Protein AF-A0A957XMH7-F1 (afdb_monomer)

Foldseek 3Di:
DLVQCVVVVHGSVLLVVLVVLLVPQLQLQQLVCQQPPVFDPDCRGVVVCVVPVVVSVPCVVPRGHNVRSCVRSVVSNVVSCVVVVHPSLSSLLVCLLCVLQVLLVVLVVCVVLVHDWFAFDPDPPFAQGALVSDDPPCNPCVVHPNPTGTHSLSNLSSVLSVVLSVVLVCCCPVCVVPDDRNPSVVSSVVRNVVSVVVSLVRHDVNPD

Radius of gyration: 20.36 Å; Cα contacts (8 Å, |Δi|>4): 260; chains: 1; bounding box: 45×44×54 Å

Solvent-accessible surface area (backbone atoms only — not comparable to full-atom values): 10980 Å² total; per-residue (Å²): 73,41,72,55,31,41,76,73,77,42,65,36,62,60,52,55,52,44,48,54,48,19,50,57,42,9,55,52,25,8,29,50,36,18,48,77,67,68,38,51,82,47,67,89,26,33,42,37,38,73,75,37,59,73,59,66,73,43,64,86,78,51,69,70,29,69,69,18,22,53,52,35,14,47,51,34,42,52,52,50,33,61,76,70,69,49,66,58,40,48,55,45,21,23,47,37,52,42,44,30,48,55,49,24,58,54,28,53,53,30,62,76,67,46,44,63,54,28,53,79,43,87,55,96,78,38,35,76,55,58,70,89,57,40,54,86,81,58,47,43,51,90,85,38,48,78,85,47,22,18,34,46,44,30,55,55,51,18,51,52,19,45,52,48,23,53,49,51,48,49,47,58,65,78,39,52,91,76,57,56,77,37,50,52,30,51,51,38,67,52,51,54,55,51,53,50,56,63,48,49,79,53,37,61,77,75,84,107

Nearest PDB structures (foldseek):
  5azc-assembly1_A  TM=8.164E-01  e=1.033E-07  Escherichia coli K-12
  7eyq-assembly1_A  TM=1.866E-01  e=4.369E+00  Recombinant vesicular stomatitis Indiana virus rVSV-G/GFP
  8jme-assembly1_A  TM=1.458E-01  e=7.712E+00  Drosophila melanogaster

pLDDT: mean 92.98, std 7.76, range [35.41, 98.19]

Secondary structure (DSSP, 8-state):
-HHHHHHTTS-HHHHHHHHHHHHHHHHHHHHHHIIIIIS-SSTTTHHHHHH-GGGGG-GGG----HHHHHHHHHHHHHHHHHHHT--HHHHHHHHHHHHHHHHHHHHHHHHHTT-S--SEE-STTPEE--GGGPPTTTT-TTTS-TT-EE--HHHHHHHHHHHHHHHHHHHHHHSTTTPPTTHHHHHHHHHHHHHHHHHHTT-GGG--

Sequence (208 aa):
AARYVERKGESGDELWDLLLWILIPGLIGARLYYVFIQSPRGPEGLGYYLSNPWAILQIWSGGIHIFGAFIFGGIAAVLYMRRKGLPALTYLDAIALGMPLGQAIGRWANFINQELYGPPTTLPWGLKIDQHARIAPYNDIATYPVDTLFHPLFLYESLWNFIGFGLIFWISRRFERNLRPGDLLLLYVIWYPTGRFMLEFIRTDSWF

Mean predicted aligned error: 4.68 Å

Structure (mmCIF, N/CA/C/O backbone):
data_AF-A0A957XMH7-F1
#
_entry.id   AF-A0A957XMH7-F1
#
loop_
_atom_site.group_PDB
_atom_site.id
_atom_site.type_symbol
_atom_site.label_atom_id
_atom_site.label_alt_id
_atom_site.label_comp_id
_atom_site.label_asym_id
_atom_site.label_entity_id
_atom_site.label_seq_id
_atom_site.pdbx_PDB_ins_code
_atom_site.Cartn_x
_atom_site.Cartn_y
_atom_site.Cartn_z
_atom_site.occupancy
_atom_site.B_iso_or_equiv
_atom_site.auth_seq_id
_atom_site.auth_comp_id
_atom_site.auth_asym_id
_atom_site.auth_atom_id
_atom_site.pdbx_PDB_model_num
ATOM 1 N N . ALA A 1 1 ? -14.826 0.107 7.046 1.00 90.75 1 ALA A N 1
ATOM 2 C CA . ALA A 1 1 ? -13.971 0.594 8.141 1.00 90.75 1 ALA A CA 1
ATOM 3 C C . ALA A 1 1 ? -14.776 1.390 9.180 1.00 90.75 1 ALA A C 1
ATOM 5 O O . ALA A 1 1 ? -14.942 0.864 10.267 1.00 90.75 1 ALA A O 1
ATOM 6 N N . ALA A 1 2 ? -15.390 2.539 8.856 1.00 93.44 2 ALA A N 1
ATOM 7 C CA . ALA A 1 2 ? -16.175 3.341 9.824 1.00 93.44 2 ALA A CA 1
ATOM 8 C C . ALA A 1 2 ? -17.250 2.534 10.580 1.00 93.44 2 ALA A C 1
ATOM 10 O O . ALA A 1 2 ? -17.196 2.410 11.798 1.00 93.44 2 ALA A O 1
ATOM 11 N N . ARG A 1 3 ? -18.107 1.806 9.849 1.00 92.75 3 ARG A N 1
ATOM 12 C CA . ARG A 1 3 ? -19.103 0.900 10.455 1.00 92.75 3 ARG A CA 1
ATOM 13 C C . ARG A 1 3 ? -18.521 -0.166 11.392 1.00 92.75 3 ARG A C 1
ATOM 15 O O . ARG A 1 3 ? -19.258 -0.726 12.190 1.00 92.75 3 ARG A O 1
ATOM 22 N N . TYR A 1 4 ? -17.260 -0.570 11.222 1.00 93.44 4 TYR A N 1
ATOM 23 C CA . TYR A 1 4 ? -16.619 -1.530 12.133 1.00 93.44 4 TYR A CA 1
ATOM 24 C C . TYR A 1 4 ? -16.281 -0.859 13.466 1.00 93.44 4 TYR A C 1
ATOM 26 O O . TYR A 1 4 ? -16.590 -1.420 14.511 1.00 93.44 4 TYR A O 1
ATOM 34 N N . VAL A 1 5 ? -15.725 0.351 13.407 1.00 94.56 5 VAL A N 1
ATOM 35 C CA . VAL A 1 5 ? -15.399 1.186 14.571 1.00 94.56 5 VAL A CA 1
ATOM 36 C C . VAL A 1 5 ? -16.671 1.495 15.375 1.00 94.56 5 VAL A C 1
ATOM 38 O O . VAL A 1 5 ? -16.718 1.218 16.569 1.00 94.56 5 VAL A O 1
ATOM 41 N N . GLU A 1 6 ? -17.756 1.882 14.698 1.00 95.25 6 GLU A N 1
ATOM 42 C CA . GLU A 1 6 ? -19.072 2.130 15.317 1.00 95.25 6 GLU A CA 1
ATOM 43 C C . GLU A 1 6 ? -19.631 0.908 16.060 1.00 95.25 6 GLU A C 1
ATOM 45 O O . GLU A 1 6 ? -20.115 1.020 17.184 1.00 95.25 6 GLU A O 1
ATOM 50 N N . ARG A 1 7 ? -19.520 -0.297 15.481 1.00 93.06 7 ARG A N 1
ATOM 51 C CA . ARG A 1 7 ? -19.961 -1.537 16.151 1.00 93.06 7 ARG A CA 1
ATOM 52 C C . ARG A 1 7 ? -19.121 -1.896 17.377 1.00 93.06 7 ARG A C 1
ATOM 54 O O . ARG A 1 7 ? -19.571 -2.684 18.205 1.00 93.06 7 ARG A O 1
ATOM 61 N N . LYS A 1 8 ? -17.916 -1.336 17.496 1.00 92.44 8 LYS A N 1
ATOM 62 C CA . LYS A 1 8 ? -17.042 -1.467 18.667 1.00 92.44 8 LYS A CA 1
ATOM 63 C C . LYS A 1 8 ? -17.234 -0.326 19.679 1.00 92.44 8 LYS A C 1
ATOM 65 O O . LYS A 1 8 ? -16.522 -0.310 20.675 1.00 92.44 8 LYS A O 1
ATOM 70 N N . GLY A 1 9 ? -18.219 0.555 19.469 1.00 92.75 9 GLY A N 1
ATOM 71 C CA . GLY A 1 9 ? -18.569 1.649 20.384 1.00 92.75 9 GLY A CA 1
ATOM 72 C C . GLY A 1 9 ? -17.773 2.937 20.168 1.00 92.75 9 GLY A C 1
ATOM 73 O O . GLY A 1 9 ? -17.841 3.834 20.999 1.00 92.75 9 GLY A O 1
ATOM 74 N N . GLU A 1 10 ? -17.031 3.028 19.067 1.00 95.00 10 GLU A N 1
ATOM 75 C CA . GLU A 1 10 ? -16.122 4.130 18.754 1.00 95.00 10 GLU A CA 1
ATOM 76 C C . GLU A 1 10 ? -16.662 4.994 17.601 1.00 95.00 10 GLU A C 1
ATOM 78 O O . GLU A 1 10 ? -17.508 4.554 16.821 1.00 95.00 10 GLU A O 1
ATOM 83 N N . SER A 1 11 ? -16.165 6.225 17.454 1.00 94.00 11 SER A N 1
ATOM 84 C CA . SER A 1 11 ? -16.652 7.149 16.420 1.00 94.00 11 SER A CA 1
ATOM 85 C C . SER A 1 11 ? -16.127 6.806 15.021 1.00 94.00 11 SER A C 1
ATOM 87 O O . SER A 1 11 ? -14.920 6.761 14.776 1.00 94.00 11 SER A O 1
ATOM 89 N N . GLY A 1 12 ? -17.043 6.624 14.064 1.00 92.88 12 GLY A N 1
ATOM 90 C CA . GLY A 1 12 ? -16.705 6.506 12.645 1.00 92.88 12 GLY A CA 1
ATOM 91 C C . GLY A 1 12 ? -16.123 7.795 12.050 1.00 92.88 12 GLY A C 1
ATOM 92 O O . GLY A 1 12 ? -15.328 7.718 11.115 1.00 92.88 12 GLY A O 1
ATOM 93 N N . ASP A 1 13 ? -16.458 8.957 12.614 1.00 95.25 13 ASP A N 1
ATOM 94 C CA . ASP A 1 13 ? -15.967 10.262 12.152 1.00 95.25 13 ASP A CA 1
ATOM 95 C C . ASP A 1 13 ? -14.488 10.458 12.495 1.00 95.25 13 ASP A C 1
ATOM 97 O O . ASP A 1 13 ? -13.706 10.894 11.651 1.00 95.25 13 ASP A O 1
ATOM 101 N N . GLU A 1 14 ? -14.061 10.015 13.682 1.00 95.94 14 GLU A N 1
ATOM 102 C CA . GLU A 1 14 ? -12.647 10.051 14.086 1.00 95.94 14 GLU A CA 1
ATOM 103 C C . GLU A 1 14 ? -11.772 9.185 13.158 1.00 95.94 14 GLU A C 1
ATOM 105 O O . GLU A 1 14 ? -10.584 9.451 12.992 1.00 95.94 14 GLU A O 1
ATOM 110 N N . LEU A 1 15 ? -12.342 8.169 12.493 1.00 94.81 15 LEU A N 1
ATOM 111 C CA . LEU A 1 15 ? -11.626 7.395 11.475 1.00 94.81 15 LEU A CA 1
ATOM 112 C C . LEU A 1 15 ? -11.417 8.198 10.179 1.00 94.81 15 LEU A C 1
ATOM 114 O O . LEU A 1 15 ? -10.365 8.071 9.547 1.00 94.81 15 LEU A O 1
ATOM 118 N N . TRP A 1 16 ? -12.400 9.000 9.765 1.00 94.06 16 TRP A N 1
ATOM 119 C CA . TRP A 1 16 ? -12.273 9.878 8.599 1.00 94.06 16 TRP A CA 1
ATOM 120 C C . TRP A 1 16 ? -11.285 11.010 8.857 1.00 94.06 16 TRP A C 1
ATOM 122 O O . TRP A 1 16 ? -10.428 11.283 8.016 1.00 94.06 16 TRP A O 1
ATOM 132 N N . ASP A 1 17 ? -11.337 11.601 10.046 1.00 95.75 17 ASP A N 1
ATOM 133 C CA . ASP A 1 17 ? -10.343 12.574 10.476 1.00 95.75 17 ASP A CA 1
ATOM 134 C C . ASP A 1 17 ? -8.948 11.941 10.516 1.00 95.75 17 ASP A C 1
ATOM 136 O O . ASP A 1 17 ? -8.003 12.488 9.943 1.00 95.75 17 ASP A O 1
ATOM 140 N N . LEU A 1 18 ? -8.811 10.753 11.116 1.00 96.19 18 LEU A N 1
ATOM 141 C CA . LEU A 1 18 ? -7.555 10.005 11.132 1.00 96.19 18 LEU A CA 1
ATOM 142 C C . LEU A 1 18 ? -7.013 9.781 9.712 1.00 96.19 18 LEU A C 1
ATOM 144 O O . LEU A 1 18 ? -5.815 9.945 9.492 1.00 96.19 18 LEU A O 1
ATOM 148 N N . LEU A 1 19 ? -7.867 9.461 8.734 1.00 94.25 19 LEU A N 1
ATOM 149 C CA . LEU A 1 19 ? -7.455 9.312 7.335 1.00 94.25 19 LEU A CA 1
ATOM 150 C C . LEU A 1 19 ? -6.828 10.600 6.782 1.00 94.25 19 LEU A C 1
ATOM 152 O O . LEU A 1 19 ? -5.769 10.531 6.159 1.00 94.25 19 LEU A O 1
ATOM 156 N N . LEU A 1 20 ? -7.432 11.766 7.026 1.00 94.50 20 LEU A N 1
ATOM 157 C CA . LEU A 1 20 ? -6.882 13.060 6.596 1.00 94.50 20 LEU A CA 1
ATOM 158 C C . LEU A 1 20 ? -5.545 13.361 7.285 1.00 94.50 20 LEU A C 1
ATOM 160 O O . LEU A 1 20 ? -4.584 13.782 6.633 1.00 94.50 20 LEU A O 1
ATOM 164 N N . TRP A 1 21 ? -5.466 13.075 8.587 1.00 96.00 21 TRP A N 1
ATOM 165 C CA . TRP A 1 21 ? -4.247 13.212 9.382 1.00 96.00 21 TRP A CA 1
ATOM 166 C C . TRP A 1 21 ? -3.137 12.252 8.956 1.00 96.00 21 TRP A C 1
ATOM 168 O O . TRP A 1 21 ? -1.973 12.561 9.179 1.00 96.00 21 TRP A O 1
ATOM 178 N N . ILE A 1 22 ? -3.455 11.119 8.332 1.00 96.56 22 ILE A N 1
ATOM 179 C CA . ILE A 1 22 ? -2.466 10.198 7.760 1.00 96.56 22 ILE A CA 1
ATOM 180 C C . ILE A 1 22 ? -2.051 10.652 6.363 1.00 96.56 22 ILE A C 1
ATOM 182 O O . ILE A 1 22 ? -0.860 10.667 6.048 1.00 96.56 22 ILE A O 1
ATOM 186 N N . LEU A 1 23 ? -3.019 11.013 5.520 1.00 95.44 23 LEU A N 1
ATOM 187 C CA . LEU A 1 23 ? -2.798 11.246 4.097 1.00 95.44 23 LEU A CA 1
ATOM 188 C C . LEU A 1 23 ? -1.882 12.447 3.849 1.00 95.44 23 LEU A C 1
ATOM 190 O O . LEU A 1 23 ? -0.945 12.341 3.059 1.00 95.44 23 LEU A O 1
ATOM 194 N N . ILE A 1 24 ? -2.119 13.568 4.538 1.00 95.75 24 ILE A N 1
ATOM 195 C CA . ILE A 1 24 ? -1.355 14.804 4.313 1.00 95.75 24 ILE A CA 1
ATOM 196 C C . ILE A 1 24 ? 0.116 14.628 4.735 1.00 95.75 24 ILE A C 1
ATOM 198 O O . ILE A 1 24 ? 0.997 14.796 3.886 1.00 95.75 24 ILE A O 1
ATOM 202 N N . PRO A 1 25 ? 0.437 14.227 5.983 1.00 97.25 25 PRO A N 1
ATOM 203 C CA . PRO A 1 25 ? 1.818 13.967 6.379 1.00 97.25 25 PRO A CA 1
ATOM 204 C C . PRO A 1 25 ? 2.433 12.808 5.601 1.00 97.25 25 PRO A C 1
ATOM 206 O O . PRO A 1 25 ? 3.619 12.860 5.299 1.00 97.25 25 PRO A O 1
ATOM 209 N N . GLY A 1 26 ? 1.649 11.789 5.240 1.00 97.25 26 GLY A N 1
ATOM 210 C CA . GLY A 1 26 ? 2.106 10.672 4.420 1.00 97.25 26 GLY A CA 1
ATOM 211 C C . GLY A 1 26 ? 2.601 11.129 3.048 1.00 97.25 26 GLY A C 1
ATOM 212 O O . GLY A 1 26 ? 3.713 10.787 2.658 1.00 97.25 26 GLY A O 1
ATOM 213 N N . LEU A 1 27 ? 1.835 11.960 2.340 1.00 96.06 27 LEU A N 1
ATOM 214 C CA . LEU A 1 27 ? 2.240 12.507 1.042 1.00 96.06 27 LEU A CA 1
ATOM 215 C C . LEU A 1 27 ? 3.500 13.377 1.157 1.00 96.06 27 LEU A C 1
ATOM 217 O O . LEU A 1 27 ? 4.434 13.225 0.367 1.00 96.06 27 LEU A O 1
ATOM 221 N N . ILE A 1 28 ? 3.555 14.241 2.177 1.00 96.50 28 ILE A N 1
ATOM 222 C CA . ILE A 1 28 ? 4.732 15.071 2.469 1.00 96.50 28 ILE A CA 1
ATOM 223 C C . ILE A 1 28 ? 5.948 14.180 2.739 1.00 96.50 28 ILE A C 1
ATOM 225 O O . ILE A 1 28 ? 6.990 14.336 2.108 1.00 96.50 28 ILE A O 1
ATOM 229 N N . GLY A 1 29 ? 5.809 13.206 3.635 1.00 97.31 29 GLY A N 1
ATOM 230 C CA . GLY A 1 29 ? 6.868 12.272 3.988 1.00 97.31 29 GLY A CA 1
ATOM 231 C C . GLY A 1 29 ? 7.353 11.474 2.790 1.00 97.31 29 GLY A C 1
ATOM 232 O O . GLY A 1 29 ? 8.555 11.316 2.609 1.00 97.31 29 GLY A O 1
ATOM 233 N N . ALA A 1 30 ? 6.444 11.015 1.932 1.00 97.06 30 ALA A N 1
ATOM 234 C CA . ALA A 1 30 ? 6.782 10.264 0.731 1.00 97.06 30 ALA A CA 1
ATOM 235 C C . ALA A 1 30 ? 7.637 11.077 -0.246 1.00 97.06 30 ALA A C 1
ATOM 237 O O . ALA A 1 30 ? 8.590 10.547 -0.826 1.00 97.06 30 ALA A O 1
ATOM 238 N N . ARG A 1 31 ? 7.336 12.373 -0.383 1.00 96.62 31 ARG A N 1
ATOM 239 C CA . ARG A 1 31 ? 8.127 13.300 -1.193 1.00 96.62 31 ARG A CA 1
ATOM 240 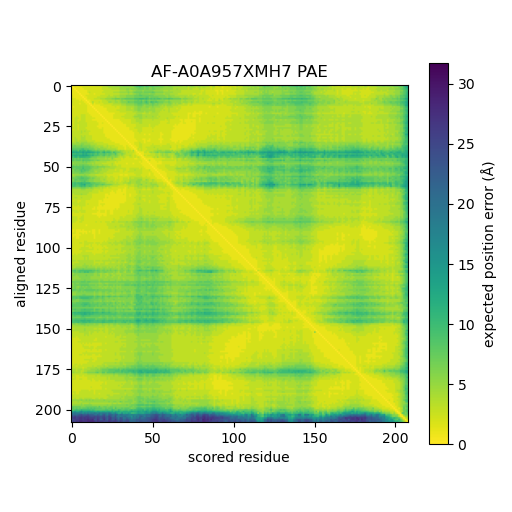C C . ARG A 1 31 ? 9.481 13.603 -0.558 1.00 96.62 31 ARG A C 1
ATOM 242 O O . ARG A 1 31 ? 10.502 13.504 -1.231 1.00 96.62 31 ARG A O 1
ATOM 249 N N . LEU A 1 32 ? 9.506 13.928 0.733 1.00 96.38 32 LEU A N 1
ATOM 250 C CA . LEU A 1 32 ? 10.748 14.231 1.449 1.00 96.38 32 LEU A CA 1
ATOM 251 C C . LEU A 1 32 ? 11.688 13.024 1.473 1.00 96.38 32 LEU A C 1
ATOM 253 O O . LEU A 1 32 ? 12.883 13.171 1.238 1.00 96.38 32 LEU A O 1
ATOM 257 N N . TYR A 1 33 ? 11.159 11.821 1.690 1.00 96.88 33 TYR A N 1
ATOM 258 C CA . TYR A 1 33 ? 11.954 10.599 1.662 1.0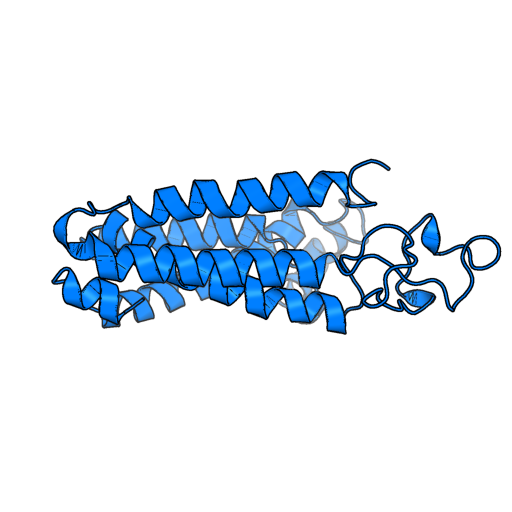0 96.88 33 TYR A CA 1
ATOM 259 C C . TYR A 1 33 ? 12.561 10.367 0.279 1.00 96.88 33 TYR A C 1
ATOM 261 O O . TYR A 1 33 ? 13.745 10.057 0.176 1.00 96.88 33 TYR A O 1
ATOM 269 N N . TYR A 1 34 ? 11.791 10.569 -0.794 1.00 95.44 34 TYR A N 1
ATOM 270 C CA . TYR A 1 34 ? 12.350 10.487 -2.138 1.00 95.44 34 TYR A CA 1
ATOM 271 C C . TYR A 1 34 ? 13.494 11.490 -2.332 1.00 95.44 34 TYR A C 1
ATOM 273 O O . TYR A 1 34 ? 14.593 11.098 -2.704 1.00 95.44 34 TYR A O 1
ATOM 281 N N . VAL A 1 35 ? 13.258 12.765 -2.022 1.00 94.81 35 VAL A N 1
ATOM 282 C CA . VAL A 1 35 ? 14.234 13.846 -2.217 1.00 94.81 35 VAL A CA 1
ATOM 283 C C . VAL A 1 35 ? 15.521 13.595 -1.433 1.00 94.81 35 VAL A C 1
ATOM 285 O O . VAL A 1 35 ? 16.604 13.635 -2.010 1.00 94.81 35 VAL A O 1
ATOM 288 N N . PHE A 1 36 ? 15.420 13.318 -0.134 1.00 95.06 36 PHE A N 1
ATOM 289 C CA . PHE A 1 36 ? 16.584 13.276 0.753 1.00 95.06 36 PHE A CA 1
ATOM 290 C C . PHE A 1 36 ? 17.259 11.907 0.846 1.00 95.06 36 PHE A C 1
ATOM 292 O O . PHE A 1 36 ? 18.444 11.848 1.174 1.00 95.06 36 PHE A O 1
ATOM 299 N N . ILE A 1 37 ? 16.529 10.818 0.588 1.00 94.00 37 ILE A N 1
ATOM 300 C CA . ILE A 1 37 ? 17.025 9.454 0.818 1.00 94.00 37 ILE A CA 1
ATOM 301 C C . ILE A 1 37 ? 17.174 8.672 -0.487 1.00 94.00 37 ILE A C 1
ATOM 303 O O . ILE A 1 37 ? 18.223 8.069 -0.700 1.00 94.00 37 ILE A O 1
ATOM 307 N N . GLN A 1 38 ? 16.151 8.670 -1.348 1.00 92.88 38 GLN A N 1
ATOM 308 C CA . GLN A 1 38 ? 16.130 7.820 -2.547 1.00 92.88 38 GLN A CA 1
ATOM 309 C C . GLN A 1 38 ? 16.810 8.462 -3.763 1.00 92.88 38 GLN A C 1
ATOM 311 O O . GLN A 1 38 ? 17.357 7.753 -4.606 1.00 92.88 38 GLN A O 1
ATOM 316 N N . SER A 1 39 ? 16.728 9.788 -3.899 1.00 91.94 39 SER A N 1
ATOM 317 C CA . SER A 1 39 ? 17.203 10.475 -5.097 1.00 91.94 39 SER A CA 1
ATOM 318 C C . SER A 1 39 ? 18.731 10.370 -5.232 1.00 91.94 39 SER A C 1
ATOM 320 O O . SER A 1 39 ? 19.441 10.300 -4.220 1.00 91.94 39 SER A O 1
ATOM 322 N N . PRO A 1 40 ? 19.272 10.358 -6.466 1.00 92.44 40 PRO A N 1
ATOM 323 C CA . PRO A 1 40 ? 20.715 10.322 -6.678 1.00 92.44 40 PRO A CA 1
ATOM 324 C C . PRO A 1 40 ? 21.426 11.454 -5.925 1.00 92.44 40 PRO A C 1
ATOM 326 O O . PRO A 1 40 ? 20.978 12.595 -5.935 1.00 92.44 40 PRO A O 1
ATOM 329 N N . ARG A 1 41 ? 22.576 11.185 -5.299 1.00 90.81 41 ARG A N 1
ATOM 330 C CA . ARG A 1 41 ? 23.288 12.215 -4.509 1.00 90.81 41 ARG A CA 1
ATOM 331 C C . ARG A 1 41 ? 23.986 13.294 -5.347 1.00 90.81 41 ARG A C 1
ATOM 333 O O . ARG A 1 41 ? 24.527 14.240 -4.785 1.00 90.81 41 ARG A O 1
ATOM 340 N N . GLY A 1 42 ? 24.006 13.141 -6.669 1.00 90.19 42 GLY A N 1
ATOM 341 C CA . GLY A 1 42 ? 24.674 14.054 -7.592 1.00 90.19 42 GLY A CA 1
ATOM 342 C C . GLY A 1 42 ? 23.872 15.319 -7.930 1.00 90.19 42 GLY A C 1
ATOM 343 O O . GLY A 1 42 ? 22.793 15.553 -7.373 1.00 90.19 42 GLY A O 1
ATOM 344 N N . PRO A 1 43 ? 24.381 16.120 -8.887 1.00 87.69 43 PRO A N 1
ATOM 345 C CA . PRO A 1 43 ? 23.730 17.341 -9.363 1.00 87.69 43 PRO A CA 1
ATOM 346 C C . PRO A 1 43 ? 22.318 17.111 -9.903 1.00 87.69 43 PRO A C 1
ATOM 348 O O . PRO A 1 43 ? 21.494 18.007 -9.809 1.00 87.69 43 PRO A O 1
ATOM 351 N N . GLU A 1 44 ? 22.031 15.916 -10.423 1.00 86.06 44 GLU A N 1
ATOM 352 C CA . GLU A 1 44 ? 20.740 15.566 -11.030 1.00 86.06 44 GLU A CA 1
ATOM 353 C C . GLU A 1 44 ? 19.678 15.080 -10.028 1.00 86.06 44 GLU A C 1
ATOM 355 O O . GLU A 1 44 ? 18.515 14.925 -10.388 1.00 86.06 44 GLU A O 1
ATOM 360 N N . GLY A 1 45 ? 20.048 14.840 -8.766 1.00 89.81 45 GLY A N 1
ATOM 361 C CA . GLY A 1 45 ? 19.109 14.434 -7.717 1.00 89.81 45 GLY A CA 1
ATOM 362 C C . GLY A 1 45 ? 19.118 15.420 -6.559 1.00 89.81 45 GLY A C 1
ATOM 363 O O . GLY A 1 45 ? 18.621 16.537 -6.686 1.00 89.81 45 GLY A O 1
ATOM 364 N N . LEU A 1 46 ? 19.696 15.038 -5.421 1.00 92.81 46 LEU A N 1
ATOM 365 C CA . LEU A 1 46 ? 19.723 15.880 -4.225 1.00 92.81 46 LEU A CA 1
ATOM 366 C C . LEU A 1 46 ? 20.341 17.262 -4.501 1.00 92.81 46 LEU A C 1
ATOM 368 O O . LEU A 1 46 ? 19.816 18.266 -4.022 1.00 92.81 46 LEU A O 1
ATOM 372 N N . GLY A 1 47 ? 21.397 17.341 -5.320 1.00 91.38 47 GLY A N 1
ATOM 373 C CA . GLY A 1 47 ? 22.007 18.616 -5.714 1.00 91.38 47 GLY A CA 1
ATOM 374 C C . GLY A 1 47 ? 21.043 19.548 -6.461 1.00 91.38 47 GLY A C 1
ATOM 375 O O . GLY A 1 47 ? 21.031 20.756 -6.213 1.00 91.38 47 GLY A O 1
ATOM 376 N N . TYR A 1 48 ? 20.172 18.998 -7.310 1.00 93.31 48 TYR A N 1
ATOM 377 C CA . TYR A 1 48 ? 19.128 19.754 -8.002 1.00 93.31 48 TYR A CA 1
ATOM 378 C C . TYR A 1 48 ? 18.092 20.310 -7.019 1.00 93.31 48 TYR A C 1
ATOM 380 O O . TYR A 1 48 ? 17.750 21.488 -7.085 1.00 93.31 48 TYR A O 1
ATOM 388 N N . TYR A 1 49 ? 17.637 19.501 -6.060 1.00 94.44 49 TYR A N 1
ATOM 389 C CA . TYR A 1 49 ? 16.654 19.943 -5.065 1.00 94.44 49 TYR A CA 1
ATOM 390 C C . TYR A 1 49 ? 17.209 20.997 -4.106 1.00 94.44 49 TYR A C 1
ATOM 392 O O . TYR A 1 49 ? 16.487 21.912 -3.719 1.00 94.44 49 TYR A O 1
ATOM 400 N N . LEU A 1 50 ? 18.488 20.896 -3.738 1.00 93.75 50 LEU A N 1
ATOM 401 C CA . LEU A 1 50 ? 19.148 21.887 -2.887 1.00 93.75 50 LEU A CA 1
ATOM 402 C C . LEU A 1 50 ? 19.401 23.209 -3.623 1.00 93.75 50 LEU A C 1
ATOM 404 O O . LEU A 1 50 ? 19.290 24.270 -3.013 1.00 93.75 50 LEU A O 1
ATOM 408 N N . SER 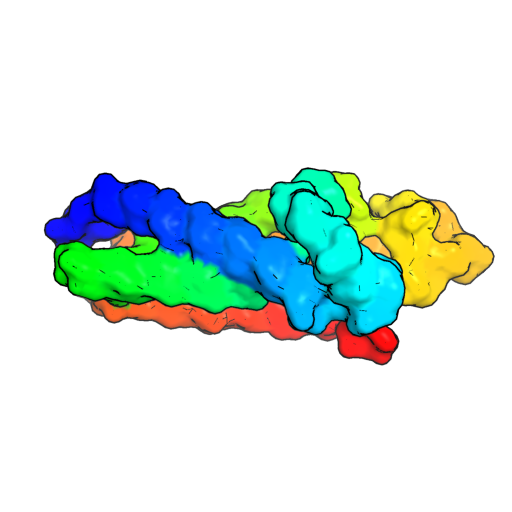A 1 51 ? 19.705 23.161 -4.924 1.00 94.81 51 SER A N 1
ATOM 409 C CA . SER A 1 51 ? 19.850 24.367 -5.754 1.00 94.81 51 SER A CA 1
ATOM 410 C C . SER A 1 51 ? 18.506 24.980 -6.162 1.00 94.81 51 SER A C 1
ATOM 412 O O . SER A 1 51 ? 18.422 26.192 -6.340 1.00 94.81 51 SER A O 1
ATOM 414 N N . ASN A 1 52 ? 17.441 24.175 -6.248 1.00 93.88 52 ASN A N 1
ATOM 415 C CA . ASN A 1 52 ? 16.089 24.606 -6.606 1.00 93.88 52 ASN A CA 1
ATOM 416 C C . ASN A 1 52 ? 15.042 24.071 -5.606 1.00 93.88 52 ASN A C 1
ATOM 418 O O . ASN A 1 52 ? 14.263 23.178 -5.952 1.00 93.88 52 ASN A O 1
ATOM 422 N N . PRO A 1 53 ? 14.944 24.627 -4.380 1.00 93.75 53 PRO A N 1
ATOM 423 C CA . PRO A 1 53 ? 14.058 24.101 -3.334 1.00 93.75 53 PRO A CA 1
ATOM 424 C C . PRO A 1 53 ? 12.579 24.027 -3.726 1.00 93.75 53 PRO A C 1
ATOM 426 O O . PRO A 1 53 ? 11.849 23.166 -3.240 1.00 93.75 53 PRO A O 1
ATOM 429 N N . TRP A 1 54 ? 12.126 24.880 -4.651 1.00 94.62 54 TRP A N 1
ATOM 430 C CA . TRP A 1 54 ? 10.758 24.831 -5.171 1.00 94.62 54 TRP A CA 1
ATOM 431 C C . TRP A 1 54 ? 10.422 23.492 -5.846 1.00 94.62 54 TRP A C 1
ATOM 433 O O . TRP A 1 54 ? 9.281 23.034 -5.781 1.00 94.62 54 TRP A O 1
ATOM 443 N N . ALA A 1 55 ? 11.414 22.809 -6.428 1.00 93.31 55 ALA A N 1
ATOM 444 C CA . ALA A 1 55 ? 11.233 21.496 -7.042 1.00 93.31 55 ALA A CA 1
ATOM 445 C C . ALA A 1 55 ? 10.815 20.414 -6.030 1.00 93.31 55 ALA A C 1
ATOM 447 O O . ALA A 1 55 ? 10.175 19.431 -6.403 1.00 93.31 55 ALA A O 1
ATOM 448 N N . ILE A 1 56 ? 11.104 20.596 -4.736 1.00 93.94 56 ILE A N 1
ATOM 449 C CA . ILE A 1 56 ? 10.689 19.661 -3.680 1.00 93.94 56 ILE A CA 1
ATOM 450 C C . ILE A 1 56 ? 9.161 19.596 -3.588 1.00 93.94 56 ILE A C 1
ATOM 452 O O . ILE A 1 56 ? 8.614 18.516 -3.380 1.00 93.94 56 ILE A O 1
ATOM 456 N N . LEU A 1 57 ? 8.460 20.709 -3.818 1.00 93.31 57 LEU A N 1
ATOM 457 C CA . LEU A 1 57 ? 6.996 20.773 -3.745 1.00 93.31 57 LEU A CA 1
ATOM 458 C C . LEU A 1 57 ? 6.296 20.203 -4.988 1.00 93.31 57 LEU A C 1
ATOM 460 O O . LEU A 1 57 ? 5.092 19.957 -4.956 1.00 93.31 57 LEU A O 1
ATOM 464 N N . GLN A 1 58 ? 7.036 19.964 -6.073 1.00 92.38 58 GLN A N 1
ATOM 465 C CA . GLN A 1 58 ? 6.496 19.485 -7.346 1.00 92.38 58 GLN A CA 1
ATOM 466 C C . GLN A 1 58 ? 6.225 17.976 -7.316 1.00 92.38 58 GLN A C 1
ATOM 468 O O . GLN A 1 58 ? 6.911 17.181 -7.955 1.00 92.38 58 GLN A O 1
ATOM 473 N N . ILE A 1 59 ? 5.210 17.571 -6.556 1.00 89.62 59 ILE A N 1
ATOM 474 C CA . ILE A 1 59 ? 4.798 16.164 -6.424 1.00 89.62 59 ILE A CA 1
ATOM 475 C C . ILE A 1 59 ? 4.249 15.568 -7.730 1.00 89.62 59 ILE A C 1
ATOM 477 O O . ILE A 1 59 ? 4.257 14.353 -7.902 1.00 89.62 59 ILE A O 1
ATOM 481 N N . TRP A 1 60 ? 3.790 16.411 -8.659 1.00 89.19 60 TRP A N 1
ATOM 482 C CA . TRP A 1 60 ? 3.300 16.002 -9.980 1.00 89.19 60 TRP A CA 1
ATOM 483 C C . TRP A 1 60 ? 4.424 15.615 -10.946 1.00 89.19 60 TRP A C 1
ATOM 485 O O . TRP A 1 60 ? 4.162 14.944 -11.938 1.00 89.19 60 TRP A O 1
ATOM 495 N N . SER A 1 61 ? 5.673 15.981 -10.649 1.00 85.06 61 SER A N 1
ATOM 496 C CA . SER A 1 61 ? 6.849 15.605 -11.446 1.00 85.06 61 SER A CA 1
ATOM 497 C C . SER A 1 61 ? 7.332 14.174 -11.149 1.00 85.06 61 SER A C 1
ATOM 499 O O . SER A 1 61 ? 8.444 13.804 -11.516 1.00 85.06 61 SER A O 1
ATOM 501 N N . GLY A 1 62 ? 6.529 13.371 -10.443 1.00 85.94 62 GLY A N 1
ATOM 502 C CA . GLY A 1 62 ? 6.922 12.062 -9.928 1.00 85.94 62 GLY A CA 1
ATOM 503 C C . GLY A 1 62 ? 7.851 12.167 -8.716 1.00 85.94 62 GLY A C 1
ATOM 504 O O . GLY A 1 62 ? 7.949 13.211 -8.072 1.00 85.94 62 GLY A O 1
ATOM 505 N N . GLY A 1 63 ? 8.544 11.076 -8.381 1.00 89.44 63 GLY A N 1
ATOM 506 C CA . GLY A 1 63 ? 9.496 11.048 -7.266 1.00 89.44 63 GLY A CA 1
ATOM 507 C C . GLY A 1 63 ? 8.818 11.017 -5.896 1.00 89.44 63 GLY A C 1
ATOM 508 O O . GLY A 1 63 ? 8.909 11.960 -5.104 1.00 89.44 63 GLY A O 1
ATOM 509 N N . ILE A 1 64 ? 8.116 9.920 -5.630 1.00 92.50 64 ILE A N 1
ATOM 510 C CA . ILE A 1 64 ? 7.446 9.633 -4.363 1.00 92.50 64 ILE A CA 1
ATOM 511 C C . ILE A 1 64 ? 7.957 8.278 -3.883 1.00 92.50 64 ILE A C 1
ATOM 513 O O . ILE A 1 64 ? 8.076 7.349 -4.678 1.00 92.50 64 ILE A O 1
ATOM 517 N N . HIS A 1 65 ? 8.254 8.153 -2.589 1.00 93.69 65 HIS A N 1
ATOM 518 C CA . HIS A 1 65 ? 8.716 6.892 -2.015 1.00 93.69 65 HIS A CA 1
ATOM 519 C C . HIS A 1 65 ? 7.818 6.414 -0.872 1.00 93.69 65 HIS A C 1
ATOM 521 O O . HIS A 1 65 ? 7.581 7.138 0.097 1.00 93.69 65 HIS A O 1
ATOM 527 N N . ILE A 1 66 ? 7.356 5.162 -0.946 1.00 92.06 66 ILE A N 1
ATOM 528 C CA . ILE A 1 66 ? 6.353 4.618 -0.016 1.00 92.06 66 ILE A CA 1
ATOM 529 C C . ILE A 1 66 ? 6.829 4.578 1.444 1.00 92.06 66 ILE A C 1
ATOM 531 O O . ILE A 1 66 ? 6.037 4.818 2.353 1.00 92.06 66 ILE A O 1
ATOM 535 N N . PHE A 1 67 ? 8.125 4.359 1.701 1.00 94.25 67 PHE A N 1
ATOM 536 C CA . PHE A 1 67 ? 8.654 4.384 3.074 1.00 94.25 67 PHE A CA 1
ATOM 537 C C . PHE A 1 67 ? 8.458 5.737 3.757 1.00 94.25 67 PHE A C 1
ATOM 539 O O . PHE A 1 67 ? 8.153 5.781 4.947 1.00 94.25 67 PHE A O 1
ATOM 546 N N . GLY A 1 68 ? 8.550 6.837 3.007 1.00 96.56 68 GLY A N 1
ATOM 547 C CA . GLY A 1 68 ? 8.248 8.158 3.542 1.00 96.56 68 GLY A CA 1
ATOM 548 C C . GLY A 1 68 ? 6.786 8.298 3.960 1.00 96.56 68 GLY A C 1
ATOM 549 O O . GLY A 1 68 ? 6.513 8.839 5.033 1.00 96.56 68 GLY A O 1
ATOM 550 N N . ALA A 1 69 ? 5.860 7.741 3.167 1.00 96.25 69 ALA A N 1
ATOM 551 C CA . ALA A 1 69 ? 4.442 7.704 3.519 1.00 96.25 69 ALA A CA 1
ATOM 552 C C . ALA A 1 69 ? 4.192 6.909 4.803 1.00 96.25 69 ALA A C 1
ATOM 554 O O . ALA A 1 69 ? 3.469 7.383 5.677 1.00 96.25 69 ALA A O 1
ATOM 555 N N . PHE A 1 70 ? 4.812 5.735 4.949 1.00 95.19 70 PHE A N 1
ATOM 556 C CA . PHE A 1 70 ? 4.644 4.913 6.149 1.00 95.19 70 PHE A CA 1
ATOM 557 C C . PHE A 1 70 ? 5.209 5.568 7.405 1.00 95.19 70 PHE A C 1
ATOM 559 O O . PHE A 1 70 ? 4.554 5.535 8.444 1.00 95.19 70 PHE A O 1
ATOM 566 N N . ILE A 1 71 ? 6.385 6.194 7.320 1.00 97.25 71 ILE A N 1
ATOM 567 C CA . ILE A 1 71 ? 7.002 6.855 8.474 1.00 97.25 71 ILE A CA 1
ATOM 568 C C . ILE A 1 71 ? 6.145 8.042 8.921 1.00 97.25 71 ILE A C 1
ATOM 570 O O . ILE A 1 71 ? 5.696 8.085 10.064 1.00 97.25 71 ILE A O 1
ATOM 574 N N . PHE A 1 72 ? 5.879 8.996 8.028 1.00 97.94 72 PHE A N 1
ATOM 575 C CA . PHE A 1 72 ? 5.190 10.229 8.414 1.00 97.94 72 PHE A CA 1
ATOM 576 C C . PHE A 1 72 ? 3.701 9.998 8.670 1.00 97.94 72 PHE A C 1
ATOM 578 O O . PHE A 1 72 ? 3.168 10.512 9.653 1.00 97.94 72 PHE A O 1
ATOM 585 N N . GLY A 1 73 ? 3.040 9.187 7.841 1.00 97.44 73 GLY A N 1
ATOM 586 C CA . GLY A 1 73 ? 1.648 8.795 8.051 1.00 97.44 73 GLY A CA 1
ATOM 587 C C . GLY A 1 73 ? 1.471 7.983 9.335 1.00 97.44 73 GLY A C 1
ATOM 588 O O . GLY A 1 73 ? 0.546 8.241 10.099 1.00 97.44 73 GLY A O 1
ATOM 589 N N . GLY A 1 74 ? 2.393 7.062 9.635 1.00 96.44 74 GLY A N 1
ATOM 590 C CA . GLY A 1 74 ? 2.387 6.287 10.878 1.00 96.44 74 GLY A CA 1
ATOM 591 C C . GLY A 1 74 ? 2.608 7.152 12.120 1.00 96.44 74 GLY A C 1
ATOM 592 O O . GLY A 1 74 ? 1.864 7.029 13.094 1.00 96.44 74 GLY A O 1
ATOM 593 N N . ILE A 1 75 ? 3.573 8.079 12.080 1.00 97.81 75 ILE A N 1
ATOM 594 C CA . ILE A 1 75 ? 3.789 9.059 13.158 1.00 97.81 75 ILE A CA 1
ATOM 595 C C . ILE A 1 75 ? 2.524 9.892 13.374 1.00 97.81 75 ILE A C 1
ATOM 597 O O . ILE A 1 75 ? 2.074 10.038 14.512 1.00 97.81 75 ILE A O 1
ATOM 601 N N . ALA A 1 76 ? 1.924 10.408 12.301 1.00 97.75 76 ALA A N 1
ATOM 602 C CA . ALA A 1 76 ? 0.712 11.207 12.393 1.00 97.75 76 ALA A CA 1
ATOM 603 C C . ALA A 1 76 ? -0.466 10.409 12.969 1.00 97.75 76 ALA A C 1
ATOM 605 O O . ALA A 1 76 ? -1.149 10.909 13.862 1.00 97.75 76 ALA A O 1
ATOM 606 N N . ALA A 1 77 ? -0.639 9.149 12.554 1.00 97.00 77 ALA A N 1
ATOM 607 C CA . ALA A 1 77 ? -1.650 8.252 13.106 1.00 97.00 77 ALA A CA 1
ATOM 608 C C . ALA A 1 77 ? -1.478 8.062 14.619 1.00 97.00 77 ALA A C 1
ATOM 610 O O . ALA A 1 77 ? -2.425 8.233 15.386 1.00 97.00 77 ALA A O 1
ATOM 611 N N . VAL A 1 78 ? -0.257 7.743 15.062 1.00 96.81 78 VAL A N 1
ATOM 612 C CA . VAL A 1 78 ? 0.055 7.530 16.483 1.00 96.81 78 VAL A CA 1
ATOM 613 C C . VAL A 1 78 ? -0.187 8.802 17.290 1.00 96.81 78 VAL A C 1
ATOM 615 O O . VAL A 1 78 ? -0.797 8.740 18.357 1.00 96.81 78 VAL A O 1
ATOM 618 N N . LEU A 1 79 ? 0.265 9.957 16.799 1.00 97.44 79 LEU A N 1
ATOM 619 C CA . LEU A 1 79 ? 0.065 11.235 17.480 1.00 97.44 79 LEU A CA 1
ATOM 620 C C . LEU A 1 79 ? -1.415 11.610 17.566 1.00 97.44 79 LEU A C 1
ATOM 622 O O . LEU A 1 79 ? -1.856 12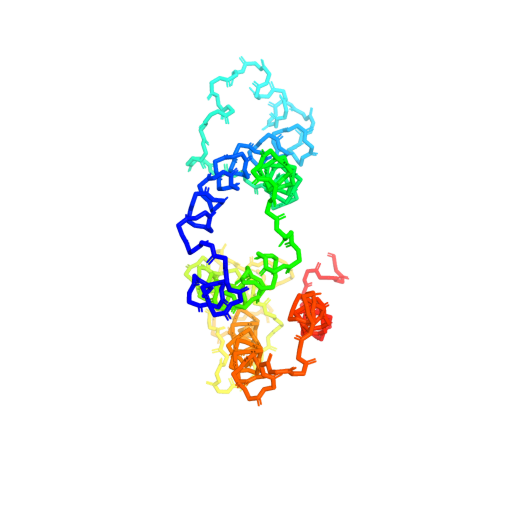.054 18.624 1.00 97.44 79 LEU A O 1
ATOM 626 N N . TYR A 1 80 ? -2.177 11.419 16.489 1.00 97.62 80 TYR A N 1
ATOM 627 C CA . TYR A 1 80 ? -3.607 11.708 16.459 1.00 97.62 80 TYR A CA 1
ATOM 628 C C . TYR A 1 80 ? -4.373 10.824 17.448 1.00 97.62 80 TYR A C 1
ATOM 630 O O . TYR A 1 80 ? -5.024 11.343 18.355 1.00 97.62 80 TYR A O 1
ATOM 638 N N . MET A 1 81 ? -4.206 9.500 17.355 1.00 97.00 81 MET A N 1
ATOM 639 C CA . MET A 1 81 ? -4.878 8.551 18.248 1.00 97.00 81 MET A CA 1
ATOM 640 C C . MET A 1 81 ? -4.512 8.792 19.717 1.00 97.00 81 MET A C 1
ATOM 642 O O . MET A 1 81 ? -5.391 8.767 20.574 1.00 97.00 81 MET A O 1
ATOM 646 N N . ARG A 1 82 ? -3.240 9.101 20.023 1.00 96.38 82 ARG A N 1
ATOM 647 C CA . ARG A 1 82 ? -2.814 9.447 21.391 1.00 96.38 82 ARG A CA 1
ATOM 648 C C . ARG A 1 82 ? -3.443 10.742 21.894 1.00 96.38 82 ARG A C 1
ATOM 650 O O . ARG A 1 82 ? -3.880 10.783 23.036 1.00 96.38 82 ARG A O 1
ATOM 657 N N . ARG A 1 83 ? -3.493 11.791 21.067 1.00 96.88 83 ARG A N 1
ATOM 658 C CA . ARG A 1 83 ? -4.093 13.083 21.449 1.00 96.88 83 ARG A CA 1
ATOM 659 C C . ARG A 1 83 ? -5.592 12.979 21.703 1.00 96.88 83 ARG A C 1
ATOM 661 O O . ARG A 1 83 ? -6.102 13.680 22.566 1.00 96.88 83 ARG A O 1
ATOM 668 N N . LYS A 1 84 ? -6.275 12.120 20.951 1.00 96.12 84 LYS A N 1
ATOM 669 C CA . LYS A 1 84 ? -7.722 11.900 21.039 1.00 96.12 84 LYS A CA 1
ATOM 670 C C . LYS A 1 84 ? -8.123 10.799 22.028 1.00 96.12 84 LYS A C 1
ATOM 672 O O . LYS A 1 84 ? -9.308 10.621 22.273 1.00 96.12 84 LYS A O 1
ATOM 677 N N . GLY A 1 85 ? -7.161 10.073 22.604 1.00 95.88 85 GLY A N 1
ATOM 678 C CA . GLY A 1 85 ? -7.438 8.962 23.519 1.00 95.88 85 GLY A CA 1
ATOM 679 C C . GLY A 1 85 ? -8.118 7.765 22.846 1.00 95.88 85 GLY A C 1
ATOM 680 O O . GLY A 1 85 ? -8.824 7.016 23.513 1.00 95.88 85 GLY A O 1
ATOM 681 N N . LEU A 1 86 ? -7.922 7.586 21.535 1.00 96.31 86 LEU A N 1
ATOM 682 C CA . LEU A 1 86 ? -8.594 6.542 20.761 1.00 96.31 86 LEU A CA 1
ATOM 683 C C . LEU A 1 86 ? -7.975 5.160 21.033 1.00 96.31 86 LEU A C 1
ATOM 685 O O . LEU A 1 86 ? -6.744 5.047 21.117 1.00 96.31 86 LEU A O 1
ATOM 689 N N . PRO A 1 87 ? -8.776 4.079 21.091 1.00 96.44 87 PRO A N 1
ATOM 690 C CA . PRO A 1 87 ? -8.261 2.715 21.180 1.00 96.44 87 PRO A CA 1
ATOM 691 C C . PRO A 1 87 ? -7.550 2.316 19.882 1.00 96.44 87 PRO A C 1
ATOM 693 O O . PRO A 1 87 ? -8.156 1.794 18.945 1.00 96.44 87 PRO A O 1
ATOM 696 N N . ALA A 1 88 ? -6.234 2.537 19.837 1.00 96.12 88 ALA A N 1
ATOM 697 C CA . ALA A 1 88 ? -5.432 2.424 18.620 1.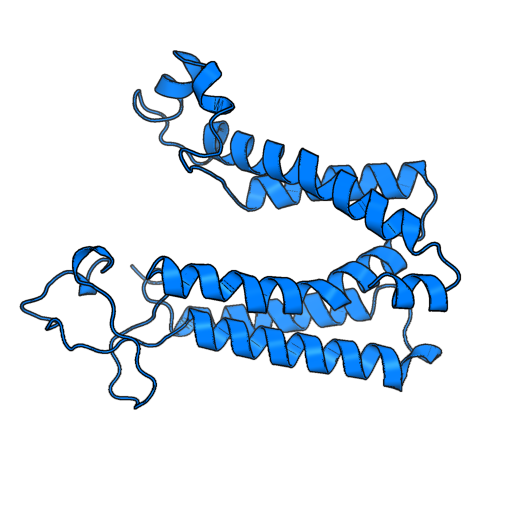00 96.12 88 ALA A CA 1
ATOM 698 C C . ALA A 1 88 ? -5.632 1.102 17.859 1.00 96.12 88 ALA A C 1
ATOM 700 O O . ALA A 1 88 ? -5.777 1.114 16.642 1.00 96.12 88 ALA A O 1
ATOM 701 N N . LEU A 1 89 ? -5.703 -0.034 18.559 1.00 96.62 89 LEU A N 1
ATOM 702 C CA . LEU A 1 89 ? -5.889 -1.343 17.923 1.00 96.62 89 LEU A CA 1
ATOM 703 C C . LEU A 1 89 ? -7.240 -1.478 17.201 1.00 96.62 89 LEU A C 1
ATOM 705 O O . LEU A 1 89 ? -7.291 -2.065 16.127 1.00 96.62 89 LEU A O 1
ATOM 709 N N . THR A 1 90 ? -8.314 -0.882 17.726 1.00 96.88 90 THR A N 1
ATOM 710 C CA . THR A 1 90 ? -9.635 -0.888 17.073 1.00 96.88 90 THR A CA 1
ATOM 711 C C . THR A 1 90 ? -9.614 -0.089 15.768 1.00 96.88 90 THR A C 1
ATOM 713 O O . THR A 1 90 ? -10.173 -0.519 14.759 1.00 96.88 90 THR A O 1
ATOM 716 N N . TYR A 1 91 ? -8.940 1.064 15.757 1.00 97.31 91 TYR A N 1
ATOM 717 C CA . TYR A 1 91 ? -8.806 1.884 14.549 1.00 97.31 91 TYR A CA 1
ATOM 718 C C . TYR A 1 91 ? -7.849 1.240 13.538 1.00 97.31 91 TYR A C 1
ATOM 720 O O . TYR A 1 91 ? -8.137 1.232 12.342 1.00 97.31 91 TYR A O 1
ATOM 728 N N . LEU A 1 92 ? -6.757 0.623 13.998 1.00 96.50 92 LEU A N 1
ATOM 729 C CA . LEU A 1 92 ? -5.844 -0.130 13.136 1.00 96.50 92 LEU A CA 1
ATOM 730 C C . LEU A 1 92 ? -6.513 -1.363 12.513 1.00 96.50 92 LEU A C 1
ATOM 732 O O . LEU A 1 92 ? -6.300 -1.618 11.332 1.00 96.50 92 LEU A O 1
ATOM 736 N N . ASP A 1 93 ? -7.374 -2.076 13.241 1.00 97.19 93 ASP A N 1
ATOM 737 C CA . ASP A 1 93 ? -8.214 -3.139 12.675 1.00 97.19 93 ASP A CA 1
ATOM 738 C C . ASP A 1 93 ? -9.136 -2.608 11.570 1.00 97.19 93 ASP A C 1
ATOM 740 O O . ASP A 1 93 ? -9.315 -3.247 10.532 1.00 97.19 93 ASP A O 1
ATOM 744 N N . ALA A 1 94 ? -9.720 -1.423 11.767 1.00 96.56 94 ALA A N 1
ATOM 745 C CA . ALA A 1 94 ? -10.580 -0.794 10.770 1.00 96.56 94 ALA A CA 1
ATOM 746 C C . ALA A 1 94 ? -9.807 -0.425 9.496 1.00 96.56 94 ALA A C 1
ATOM 748 O O . ALA A 1 94 ? -10.331 -0.594 8.390 1.00 96.56 94 ALA A O 1
ATOM 749 N N . ILE A 1 95 ? -8.571 0.057 9.656 1.00 95.81 95 ILE A N 1
ATOM 750 C CA . ILE A 1 95 ? -7.640 0.328 8.557 1.00 95.81 95 ILE A CA 1
ATOM 751 C C . ILE A 1 95 ? -7.278 -0.984 7.852 1.00 95.81 95 ILE A C 1
ATOM 753 O O . ILE A 1 95 ? -7.436 -1.075 6.638 1.00 95.81 95 ILE A O 1
ATOM 757 N N . ALA A 1 96 ? -6.879 -2.017 8.597 1.00 96.31 96 ALA A N 1
ATOM 758 C CA . ALA A 1 96 ? -6.526 -3.336 8.070 1.00 96.31 96 ALA A CA 1
ATOM 759 C C . ALA A 1 96 ? -7.680 -3.999 7.304 1.00 96.31 96 ALA A C 1
ATOM 761 O O . ALA A 1 96 ? -7.461 -4.664 6.298 1.00 96.31 96 ALA A O 1
ATOM 762 N N . LEU A 1 97 ? -8.923 -3.763 7.725 1.00 95.88 97 LEU A N 1
ATOM 763 C CA . LEU A 1 97 ? -10.116 -4.221 7.018 1.00 95.88 97 LEU A CA 1
ATOM 764 C C . LEU A 1 97 ? -10.276 -3.560 5.636 1.00 95.88 97 LEU A C 1
ATOM 766 O O . LEU A 1 97 ? -10.780 -4.189 4.710 1.00 95.88 97 LEU A O 1
ATOM 770 N N . GLY A 1 98 ? -9.903 -2.285 5.497 1.00 94.62 98 GLY A N 1
ATOM 771 C CA . GLY A 1 98 ? -10.001 -1.547 4.231 1.00 94.62 98 GLY A CA 1
ATOM 772 C C . GLY A 1 98 ? -8.759 -1.657 3.343 1.00 94.62 98 GLY A C 1
ATOM 773 O O . GLY A 1 98 ? -8.862 -1.513 2.126 1.00 94.62 98 GLY A O 1
ATOM 774 N N . MET A 1 99 ? -7.595 -1.919 3.938 1.00 95.12 99 MET A N 1
ATOM 775 C CA . MET A 1 99 ? -6.295 -1.843 3.273 1.00 95.12 99 MET A CA 1
ATOM 776 C C . MET A 1 99 ? -6.153 -2.792 2.070 1.00 95.12 99 MET A C 1
ATOM 778 O O . MET A 1 99 ? -5.784 -2.290 1.006 1.00 95.12 99 MET A O 1
ATOM 782 N N . PRO A 1 100 ? -6.528 -4.088 2.145 1.00 96.94 100 PRO A N 1
ATOM 783 C CA . PRO A 1 100 ? -6.450 -4.981 0.991 1.00 96.94 100 PRO A CA 1
ATOM 784 C C . PRO A 1 100 ? -7.301 -4.496 -0.179 1.00 96.94 100 PRO A C 1
ATOM 786 O O . PRO A 1 100 ? -6.866 -4.558 -1.319 1.00 96.94 100 PRO A O 1
ATOM 789 N N . LEU A 1 101 ? -8.489 -3.940 0.072 1.00 97.19 101 LEU A N 1
ATOM 790 C CA . LEU A 1 101 ? -9.320 -3.408 -1.009 1.00 97.19 101 LEU A CA 1
ATOM 791 C C . LEU A 1 101 ? -8.642 -2.217 -1.702 1.00 97.19 101 LEU A C 1
ATOM 793 O O . LEU A 1 101 ? -8.606 -2.155 -2.930 1.00 97.19 101 LEU A O 1
ATOM 797 N N . GLY A 1 102 ? -8.069 -1.297 -0.920 1.00 95.56 102 GLY A N 1
ATOM 798 C CA . GLY A 1 102 ? -7.305 -0.171 -1.458 1.00 95.56 102 GLY A CA 1
ATOM 799 C C . GLY A 1 102 ? -6.101 -0.627 -2.287 1.00 95.56 102 GLY A C 1
ATOM 800 O O . GLY A 1 102 ? -5.881 -0.118 -3.383 1.00 95.56 102 GLY A O 1
ATOM 801 N N . GLN A 1 103 ? -5.366 -1.634 -1.811 1.00 95.38 103 GLN A N 1
ATOM 802 C CA . GLN A 1 103 ? -4.248 -2.234 -2.544 1.00 95.38 103 GLN A CA 1
ATOM 803 C C . GLN A 1 103 ? -4.714 -2.936 -3.822 1.00 95.38 103 GLN A C 1
ATOM 805 O O . GLN A 1 103 ? -4.113 -2.739 -4.876 1.00 95.38 103 GLN A O 1
ATOM 810 N N . ALA A 1 104 ? -5.808 -3.700 -3.761 1.00 96.69 104 ALA A N 1
ATOM 811 C CA . ALA A 1 104 ? -6.358 -4.412 -4.908 1.00 96.69 104 ALA A CA 1
ATOM 812 C C . ALA A 1 104 ? -6.698 -3.461 -6.058 1.00 96.69 104 ALA A C 1
ATOM 814 O O . ALA A 1 104 ? -6.362 -3.745 -7.207 1.00 96.69 104 ALA A O 1
ATOM 815 N N . ILE A 1 105 ? -7.317 -2.321 -5.735 1.00 96.81 105 ILE A N 1
ATOM 816 C CA . ILE A 1 105 ? -7.653 -1.267 -6.696 1.00 96.81 105 ILE A CA 1
ATOM 817 C C . ILE A 1 105 ? -6.384 -0.551 -7.168 1.00 96.81 105 ILE A C 1
ATOM 819 O O . ILE A 1 105 ? -6.191 -0.381 -8.368 1.00 96.81 105 ILE A O 1
ATOM 823 N N . GLY A 1 106 ? -5.488 -0.183 -6.248 1.00 93.94 106 GLY A N 1
ATOM 824 C CA . GLY A 1 106 ? -4.243 0.518 -6.572 1.00 93.94 106 GLY A CA 1
ATOM 825 C C . GLY A 1 106 ? -3.361 -0.232 -7.574 1.00 93.94 106 GLY A C 1
ATOM 826 O O . GLY A 1 106 ? -2.730 0.398 -8.418 1.00 93.94 106 GLY A O 1
ATOM 827 N N . ARG A 1 107 ? -3.380 -1.572 -7.560 1.00 94.38 10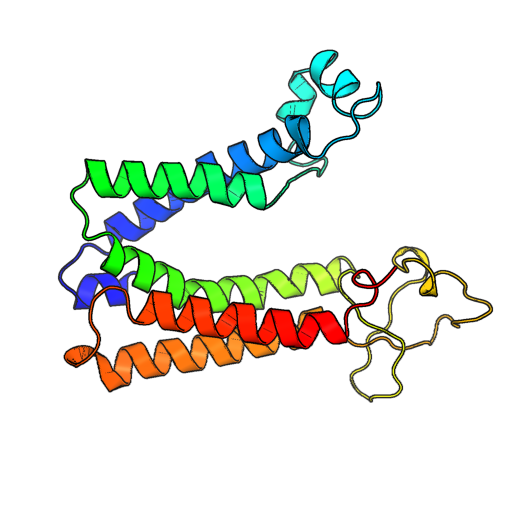7 ARG A N 1
ATOM 828 C CA . ARG A 1 107 ? -2.634 -2.404 -8.520 1.00 94.38 107 ARG A CA 1
ATOM 829 C C . ARG A 1 107 ? -3.050 -2.209 -9.977 1.00 94.38 107 ARG A C 1
ATOM 831 O O . ARG A 1 107 ? -2.247 -2.466 -10.867 1.00 94.38 107 ARG A O 1
ATOM 838 N N . TRP A 1 108 ? -4.246 -1.695 -10.251 1.00 95.94 108 TRP A N 1
ATOM 839 C CA . TRP A 1 108 ? -4.661 -1.386 -11.622 1.00 95.94 108 TRP A CA 1
ATOM 840 C C . TRP A 1 108 ? -3.932 -0.176 -12.212 1.00 95.94 108 TRP A C 1
ATOM 842 O O . TRP A 1 108 ? -3.799 -0.093 -13.430 1.00 95.94 108 TRP A O 1
ATOM 852 N N . ALA A 1 109 ? -3.375 0.712 -11.382 1.00 92.69 109 ALA A N 1
ATOM 853 C CA . ALA A 1 109 ? -2.467 1.746 -11.872 1.00 92.69 109 ALA A CA 1
ATOM 854 C C . ALA A 1 109 ? -1.221 1.125 -12.523 1.00 92.69 109 ALA A C 1
ATOM 856 O O . ALA A 1 109 ? -0.753 1.639 -13.532 1.00 92.69 109 ALA A O 1
ATOM 857 N N . ASN A 1 110 ? -0.740 -0.023 -12.022 1.00 92.56 110 ASN A N 1
ATOM 858 C CA . ASN A 1 110 ? 0.409 -0.706 -12.616 1.00 92.56 110 ASN A CA 1
ATOM 859 C C . ASN A 1 110 ? 0.095 -1.253 -14.019 1.00 92.56 110 ASN A C 1
ATOM 861 O O . ASN A 1 110 ? 0.946 -1.198 -14.897 1.00 92.56 110 ASN A O 1
ATOM 865 N N . PHE A 1 111 ? -1.137 -1.719 -14.257 1.00 93.56 111 PHE A N 1
ATOM 866 C CA . PHE A 1 111 ? -1.582 -2.121 -15.596 1.00 93.56 111 PHE A CA 1
ATOM 867 C C . PHE A 1 111 ? -1.577 -0.946 -16.576 1.00 93.56 111 PHE A C 1
ATOM 869 O O . PHE A 1 111 ? -1.070 -1.076 -17.686 1.00 93.56 111 PHE A O 1
ATOM 876 N N . ILE A 1 112 ? -2.098 0.208 -16.149 1.00 93.56 112 ILE A N 1
ATOM 877 C CA . ILE A 1 112 ? -2.129 1.429 -16.966 1.00 93.56 112 ILE A CA 1
ATOM 878 C C . ILE A 1 112 ? -0.704 1.930 -17.246 1.00 93.56 112 ILE A C 1
ATOM 880 O O . ILE A 1 112 ? -0.397 2.296 -18.375 1.00 93.56 112 ILE A O 1
ATOM 884 N N . ASN A 1 113 ? 0.170 1.897 -16.237 1.00 91.25 113 ASN A N 1
ATOM 885 C CA . ASN A 1 113 ? 1.576 2.289 -16.346 1.00 91.25 113 ASN A CA 1
ATOM 886 C C . ASN A 1 113 ? 2.454 1.241 -17.055 1.00 91.25 113 ASN A C 1
ATOM 888 O O . ASN A 1 113 ? 3.635 1.498 -17.268 1.00 91.25 113 ASN A O 1
ATOM 892 N N . GLN A 1 114 ? 1.905 0.064 -17.379 1.00 91.75 114 GLN A N 1
ATOM 893 C CA . GLN A 1 114 ? 2.633 -1.092 -17.909 1.00 91.75 114 GLN A CA 1
ATOM 894 C C . GLN A 1 114 ? 3.871 -1.482 -17.083 1.00 91.75 114 GLN A C 1
ATOM 896 O O . GLN A 1 114 ? 4.920 -1.840 -17.613 1.00 91.75 114 GLN A O 1
ATOM 901 N N . GLU A 1 115 ? 3.735 -1.452 -15.760 1.00 87.38 115 GLU A N 1
ATOM 902 C CA . GLU A 1 115 ? 4.771 -1.851 -14.807 1.00 87.38 115 GLU A CA 1
ATOM 903 C C . GLU A 1 115 ? 4.330 -3.082 -13.996 1.00 87.38 115 GLU A C 1
ATOM 905 O O . GLU A 1 115 ? 3.170 -3.495 -14.029 1.00 87.38 115 GLU A O 1
ATOM 910 N N . LEU A 1 116 ? 5.259 -3.671 -13.235 1.00 85.44 116 LEU A N 1
ATOM 911 C CA . LEU A 1 116 ? 4.992 -4.815 -12.353 1.00 85.44 116 LEU A CA 1
ATOM 912 C C . LEU A 1 116 ? 4.375 -6.027 -13.086 1.00 85.44 116 LEU A C 1
ATOM 914 O O . LEU A 1 116 ? 3.336 -6.571 -12.698 1.00 85.44 116 LEU A O 1
ATOM 918 N N . TYR A 1 117 ? 5.045 -6.464 -14.146 1.00 91.50 117 TYR A N 1
ATOM 919 C CA . TYR A 1 117 ? 4.806 -7.738 -14.822 1.00 91.50 117 TYR A CA 1
ATOM 920 C C . TYR A 1 117 ? 5.943 -8.723 -14.515 1.00 91.50 117 TYR A C 1
ATOM 922 O O . TYR A 1 117 ? 6.986 -8.351 -13.981 1.00 91.50 117 TYR A O 1
ATOM 930 N N . GLY A 1 118 ? 5.691 -10.003 -14.775 1.00 91.75 118 GLY A N 1
ATOM 931 C CA . GLY A 1 118 ? 6.624 -11.101 -14.525 1.00 91.75 118 GLY A CA 1
ATOM 932 C C . GLY A 1 118 ? 7.282 -11.599 -15.811 1.00 91.75 118 GLY A C 1
ATOM 933 O O . GLY A 1 118 ? 7.237 -10.902 -16.823 1.00 91.75 118 GLY A O 1
ATOM 934 N N . PRO A 1 119 ? 7.867 -12.808 -15.813 1.00 92.19 119 PRO A N 1
ATOM 935 C CA . PRO A 1 119 ? 8.554 -13.340 -16.979 1.00 92.19 119 PRO A CA 1
ATOM 936 C C . PRO A 1 119 ? 7.573 -13.668 -18.118 1.00 92.19 119 PRO A C 1
ATOM 938 O O . PRO A 1 119 ? 6.352 -13.713 -17.899 1.00 92.19 119 PRO A O 1
ATOM 941 N N . PRO A 1 120 ? 8.096 -13.912 -19.334 1.00 94.38 120 PRO A N 1
ATOM 942 C CA . PRO A 1 120 ? 7.311 -14.383 -20.461 1.00 94.38 120 PRO A CA 1
ATOM 943 C C . PRO A 1 120 ? 6.468 -15.612 -20.119 1.00 94.38 120 PRO A C 1
ATOM 945 O O . PRO A 1 120 ? 6.898 -16.498 -19.381 1.00 94.38 120 PRO A O 1
ATOM 948 N N . THR A 1 121 ? 5.265 -15.676 -20.675 1.00 94.94 121 THR A N 1
ATOM 949 C CA . THR A 1 121 ? 4.298 -16.739 -20.420 1.00 94.94 121 THR A CA 1
ATOM 950 C C . THR A 1 121 ? 3.526 -17.099 -21.682 1.00 94.94 121 THR A C 1
ATOM 952 O O . THR A 1 121 ? 3.363 -16.283 -22.583 1.00 94.94 121 THR A O 1
ATOM 955 N N . THR A 1 122 ? 3.016 -18.325 -21.740 1.00 95.44 122 THR A N 1
ATOM 956 C CA . THR A 1 122 ? 2.125 -18.805 -22.811 1.00 95.44 122 THR A CA 1
ATOM 957 C C . THR A 1 122 ? 0.676 -18.948 -22.342 1.00 95.44 122 THR A C 1
ATOM 959 O O . THR A 1 122 ? -0.179 -19.431 -23.083 1.00 95.44 122 THR A O 1
ATOM 962 N N . LEU A 1 123 ? 0.384 -18.543 -21.102 1.00 95.69 123 LEU A N 1
ATOM 963 C CA . LEU A 1 123 ? -0.950 -18.631 -20.517 1.00 95.69 123 LEU A CA 1
ATOM 964 C C . LEU A 1 123 ? -1.941 -17.699 -21.235 1.00 95.69 123 LEU A C 1
ATOM 966 O O . LEU A 1 123 ? -1.568 -16.593 -21.631 1.00 95.69 123 LEU A O 1
ATOM 970 N N . PRO A 1 124 ? -3.227 -18.084 -21.341 1.00 95.12 124 PRO A N 1
ATOM 971 C CA . PRO A 1 124 ? -4.213 -17.334 -22.124 1.00 95.12 124 PRO A CA 1
ATOM 972 C C . PRO A 1 124 ? -4.595 -15.973 -21.519 1.00 95.12 124 PRO A C 1
ATOM 974 O O . PRO A 1 124 ? -5.193 -15.150 -22.202 1.00 95.12 124 PRO A O 1
ATOM 977 N N . TRP A 1 125 ? -4.247 -15.718 -20.255 1.00 95.12 125 TRP A N 1
ATOM 978 C CA . TRP A 1 125 ? -4.399 -14.418 -19.583 1.00 95.12 125 TRP A CA 1
ATOM 979 C C . TRP A 1 125 ? -3.082 -13.628 -19.506 1.00 95.12 125 TRP A C 1
ATOM 981 O O . TRP A 1 125 ? -2.945 -12.727 -18.677 1.00 95.12 125 TRP A O 1
ATOM 991 N N . GLY A 1 126 ? -2.086 -13.994 -20.315 1.00 94.50 126 GLY A N 1
ATOM 992 C CA . GLY A 1 126 ? -0.834 -13.257 -20.410 1.00 94.50 126 GLY A CA 1
ATOM 993 C C . GLY A 1 126 ? -1.050 -11.809 -20.869 1.00 94.50 126 GLY A C 1
ATOM 994 O O . GLY A 1 126 ? -1.951 -11.505 -21.650 1.00 94.50 126 GLY A O 1
ATOM 995 N N . LEU A 1 127 ? -0.215 -10.909 -20.360 1.00 94.81 127 LEU A N 1
ATOM 996 C CA . LEU A 1 127 ? -0.291 -9.472 -20.591 1.00 94.81 127 LEU A CA 1
ATOM 997 C C . LEU A 1 127 ? 0.703 -9.043 -21.669 1.00 94.81 127 LEU A C 1
ATOM 999 O O . LEU A 1 127 ? 1.889 -9.353 -21.572 1.00 94.81 127 LEU A O 1
ATOM 1003 N N . LYS A 1 128 ? 0.237 -8.288 -22.666 1.00 94.12 128 LYS A N 1
ATOM 1004 C CA . LYS A 1 128 ? 1.128 -7.587 -23.597 1.00 94.12 128 LYS A CA 1
ATOM 1005 C C . LYS A 1 128 ? 1.689 -6.336 -22.923 1.00 94.12 128 LYS A C 1
ATOM 1007 O O . LYS A 1 128 ? 0.933 -5.569 -22.335 1.00 94.12 128 LYS A O 1
ATOM 1012 N N . ILE A 1 129 ? 3.001 -6.152 -23.034 1.00 94.44 129 ILE A N 1
ATOM 1013 C CA . ILE A 1 129 ? 3.725 -4.966 -22.566 1.00 94.44 129 ILE A CA 1
ATOM 1014 C C . ILE A 1 129 ? 4.370 -4.301 -23.775 1.00 94.44 129 ILE A C 1
ATOM 1016 O O . ILE A 1 129 ? 5.053 -4.981 -24.557 1.00 94.44 129 ILE A O 1
ATOM 1020 N N . ASP A 1 130 ? 4.179 -2.993 -23.923 1.00 93.69 130 ASP A N 1
ATOM 1021 C CA . ASP A 1 130 ? 4.769 -2.242 -25.022 1.00 93.69 130 ASP A CA 1
ATOM 1022 C C . ASP A 1 130 ? 6.287 -2.193 -24.872 1.00 93.69 130 ASP A C 1
ATOM 1024 O O . ASP A 1 130 ? 6.823 -2.109 -23.770 1.00 93.69 130 ASP A O 1
ATOM 1028 N N . GLN A 1 131 ? 7.002 -2.210 -25.997 1.00 90.81 131 GLN A N 1
ATOM 1029 C CA . GLN A 1 131 ? 8.468 -2.260 -26.020 1.00 90.81 131 GLN A CA 1
ATOM 1030 C C . GLN A 1 131 ? 9.131 -1.191 -25.135 1.00 90.81 131 GLN A C 1
ATOM 1032 O O . GLN A 1 131 ? 10.128 -1.481 -24.482 1.00 90.81 131 GLN A O 1
ATOM 1037 N N . HIS A 1 132 ? 8.585 0.027 -25.098 1.00 90.50 132 HIS A N 1
ATOM 1038 C CA . HIS A 1 132 ? 9.150 1.141 -24.332 1.00 90.50 132 HIS A CA 1
ATOM 1039 C C . HIS A 1 132 ? 8.977 0.997 -22.810 1.00 90.50 132 HIS A C 1
ATOM 1041 O O . HIS A 1 132 ? 9.722 1.619 -22.060 1.00 90.50 132 HIS A O 1
ATOM 1047 N N . ALA A 1 133 ? 8.026 0.173 -22.358 1.00 90.88 133 ALA A N 1
ATOM 1048 C CA . ALA A 1 133 ? 7.795 -0.147 -20.950 1.00 90.88 133 ALA A CA 1
ATOM 1049 C C . ALA A 1 133 ? 8.516 -1.439 -20.511 1.00 90.88 133 ALA A C 1
ATOM 1051 O O . ALA A 1 133 ? 8.475 -1.831 -19.339 1.00 90.88 133 ALA A O 1
ATOM 1052 N N . ARG A 1 134 ? 9.195 -2.127 -21.444 1.00 91.75 134 ARG A N 1
ATOM 1053 C CA . ARG A 1 134 ? 9.960 -3.335 -21.132 1.00 91.75 134 ARG A CA 1
ATOM 1054 C C . ARG A 1 134 ? 11.240 -2.990 -20.372 1.00 91.75 134 ARG A C 1
ATOM 1056 O O . ARG A 1 134 ? 12.017 -2.144 -20.807 1.00 91.75 134 ARG A O 1
ATOM 1063 N N . ILE A 1 135 ? 11.479 -3.675 -19.258 1.00 89.56 135 ILE A N 1
ATOM 1064 C CA . ILE A 1 135 ? 12.721 -3.603 -18.483 1.00 89.56 135 ILE A CA 1
ATOM 1065 C C . ILE A 1 135 ? 13.664 -4.724 -18.913 1.00 89.56 135 ILE A C 1
ATOM 1067 O O . ILE A 1 135 ? 13.223 -5.754 -19.427 1.00 89.56 135 ILE A O 1
ATOM 1071 N N . ALA A 1 136 ? 14.967 -4.535 -18.706 1.00 87.88 136 ALA A N 1
ATOM 1072 C CA . ALA A 1 136 ? 15.947 -5.582 -18.969 1.00 87.88 136 ALA A CA 1
ATOM 1073 C C . ALA A 1 136 ? 15.647 -6.847 -18.134 1.00 87.88 136 ALA A C 1
ATOM 1075 O O . ALA A 1 136 ? 15.245 -6.720 -16.977 1.00 87.88 136 ALA A O 1
ATOM 1076 N N . PRO A 1 137 ? 15.822 -8.059 -18.700 1.00 88.94 137 PRO A N 1
ATOM 1077 C CA . PRO A 1 137 ? 16.335 -8.353 -20.047 1.00 88.94 137 PRO A CA 1
ATOM 1078 C C . PRO A 1 137 ? 15.263 -8.365 -21.160 1.00 88.94 137 PRO A C 1
ATOM 1080 O O . PRO A 1 137 ? 15.576 -8.657 -22.310 1.00 88.94 137 PRO A O 1
ATOM 1083 N N . TYR A 1 138 ? 13.996 -8.079 -20.853 1.00 90.94 138 TYR A N 1
ATOM 1084 C CA . TYR A 1 138 ? 12.870 -8.227 -21.791 1.00 90.94 138 TYR A CA 1
ATOM 1085 C C . TYR A 1 138 ? 12.722 -7.094 -22.806 1.00 90.94 138 TYR A C 1
ATOM 1087 O O . TYR A 1 138 ? 11.871 -7.160 -23.693 1.00 90.94 138 TYR A O 1
ATOM 1095 N N . ASN A 1 139 ? 13.532 -6.049 -22.678 1.00 91.12 139 ASN A N 1
ATOM 1096 C CA . ASN A 1 139 ? 13.599 -4.944 -23.625 1.00 91.12 139 ASN A CA 1
ATOM 1097 C C . ASN A 1 139 ? 14.300 -5.311 -24.947 1.00 91.12 139 ASN A C 1
ATOM 1099 O O . ASN A 1 139 ? 14.169 -4.564 -25.916 1.00 91.12 139 ASN A O 1
ATOM 1103 N N . ASP A 1 140 ? 15.004 -6.447 -25.014 1.00 91.88 140 ASP A N 1
ATOM 1104 C CA . ASP A 1 140 ? 15.556 -6.969 -26.265 1.00 91.88 140 ASP A CA 1
ATOM 1105 C C . ASP A 1 140 ? 14.474 -7.658 -27.112 1.00 91.88 140 ASP A C 1
ATOM 1107 O O . ASP A 1 140 ? 14.064 -8.787 -26.844 1.00 91.88 140 ASP A O 1
ATOM 1111 N N . ILE A 1 141 ? 14.039 -6.979 -28.174 1.00 92.06 141 ILE A N 1
ATOM 1112 C CA . ILE A 1 141 ? 12.992 -7.467 -29.079 1.00 92.06 141 ILE A CA 1
ATOM 1113 C C . ILE A 1 141 ? 13.458 -8.620 -29.973 1.00 92.06 141 ILE A C 1
ATOM 1115 O O . ILE A 1 141 ? 12.620 -9.401 -30.426 1.00 92.06 141 ILE A O 1
ATOM 1119 N N . ALA A 1 142 ? 14.766 -8.762 -30.215 1.00 92.31 142 ALA A N 1
ATOM 1120 C CA . ALA A 1 142 ? 15.282 -9.891 -30.987 1.00 92.31 142 ALA A CA 1
ATOM 1121 C C . ALA A 1 142 ? 15.073 -11.210 -30.229 1.00 92.31 142 ALA A C 1
ATOM 1123 O O . ALA A 1 142 ? 14.692 -12.216 -30.828 1.00 92.31 142 ALA A O 1
ATOM 1124 N N . THR A 1 143 ? 15.264 -11.178 -28.908 1.00 92.62 143 THR A N 1
ATOM 1125 C CA . THR A 1 143 ? 15.031 -12.323 -28.020 1.00 92.62 143 THR A CA 1
ATOM 1126 C C . THR A 1 143 ? 13.562 -12.444 -27.601 1.00 92.62 143 THR A C 1
ATOM 1128 O O . THR A 1 143 ? 13.028 -13.551 -27.534 1.00 92.62 143 THR A O 1
ATOM 1131 N N . TYR A 1 144 ? 12.884 -11.319 -27.350 1.00 92.88 144 TYR A N 1
ATOM 1132 C CA . TYR A 1 144 ? 11.493 -11.262 -26.891 1.00 92.88 144 TYR A CA 1
ATOM 1133 C C . TYR A 1 144 ? 10.630 -10.437 -27.858 1.00 92.88 144 TY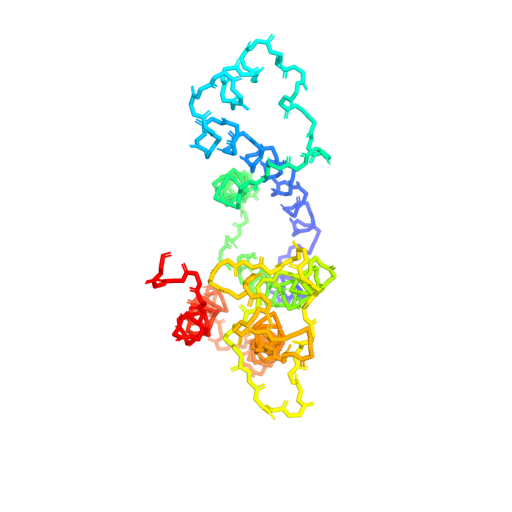R A C 1
ATOM 1135 O O . TYR A 1 144 ? 10.457 -9.231 -27.654 1.00 92.88 144 TYR A O 1
ATOM 1143 N N . PRO A 1 145 ? 10.027 -11.065 -28.887 1.00 93.50 145 PRO A N 1
ATOM 1144 C CA . PRO A 1 145 ? 9.195 -10.377 -29.872 1.00 93.50 145 PRO A CA 1
ATOM 1145 C C . PRO A 1 145 ? 8.085 -9.520 -29.249 1.00 93.50 145 PRO A C 1
ATOM 1147 O O . PRO A 1 145 ? 7.657 -9.744 -28.111 1.00 93.50 145 PRO A O 1
ATOM 1150 N N . VAL A 1 146 ? 7.564 -8.546 -29.997 1.00 91.00 146 VAL A N 1
ATOM 1151 C CA . VAL A 1 146 ? 6.519 -7.623 -29.506 1.00 91.00 146 VAL A CA 1
ATOM 1152 C C . VAL A 1 146 ? 5.256 -8.368 -29.047 1.00 91.00 146 VAL A C 1
ATOM 1154 O O . VAL A 1 146 ? 4.644 -7.970 -28.061 1.00 91.00 146 VAL A O 1
ATOM 1157 N N . ASP A 1 147 ? 4.929 -9.508 -29.654 1.00 92.44 147 ASP A N 1
ATOM 1158 C CA . ASP A 1 147 ? 3.783 -10.338 -29.259 1.00 92.44 147 ASP A CA 1
ATOM 1159 C C . ASP A 1 147 ? 4.011 -11.225 -28.026 1.00 92.44 147 ASP A C 1
ATOM 1161 O O . ASP A 1 147 ? 3.094 -11.935 -27.611 1.00 92.44 147 ASP A O 1
ATOM 1165 N N . THR A 1 148 ? 5.200 -11.176 -27.416 1.00 95.06 148 THR A N 1
ATOM 1166 C CA . THR A 1 148 ? 5.491 -11.889 -26.165 1.00 95.06 148 THR A CA 1
ATOM 1167 C C . THR A 1 148 ? 4.512 -11.460 -25.076 1.00 95.06 148 THR A C 1
ATOM 1169 O O . THR A 1 148 ? 4.347 -10.269 -24.801 1.00 95.06 148 THR A O 1
ATOM 1172 N N . LEU A 1 149 ? 3.877 -12.444 -24.445 1.00 96.44 149 LEU A N 1
ATOM 1173 C CA . LEU A 1 149 ? 3.008 -12.235 -23.296 1.00 96.44 149 LEU A CA 1
ATOM 1174 C C . LEU A 1 149 ? 3.809 -12.399 -22.009 1.00 96.44 149 LEU A C 1
ATOM 1176 O O . LEU A 1 149 ? 4.679 -13.260 -21.930 1.00 96.44 149 LEU A O 1
ATOM 1180 N N . PHE A 1 150 ? 3.472 -11.622 -20.988 1.00 95.12 150 PHE A N 1
ATOM 1181 C CA . PHE A 1 150 ? 4.112 -11.649 -19.676 1.00 95.12 150 PHE A CA 1
ATOM 1182 C C . PHE A 1 150 ? 3.109 -12.010 -18.587 1.00 95.12 150 PHE A C 1
ATOM 1184 O O . PHE A 1 150 ? 1.903 -11.794 -18.725 1.00 95.12 150 PHE A O 1
ATOM 1191 N N . HIS A 1 151 ? 3.592 -12.555 -17.474 1.00 94.81 151 HIS A N 1
ATOM 1192 C CA . HIS A 1 151 ? 2.737 -12.784 -16.313 1.00 94.81 151 HIS A CA 1
ATOM 1193 C C . HIS A 1 151 ? 2.192 -11.453 -15.756 1.00 94.81 151 HIS A C 1
ATOM 1195 O O . HIS A 1 151 ? 2.986 -10.581 -15.393 1.00 94.81 151 HIS A O 1
ATOM 1201 N N . PRO A 1 152 ? 0.863 -11.276 -15.622 1.00 95.06 152 PRO A N 1
ATOM 1202 C CA . PRO A 1 152 ? 0.285 -10.055 -15.066 1.00 95.06 152 PRO A CA 1
ATOM 1203 C C . PRO A 1 152 ? 0.397 -10.048 -13.533 1.00 95.06 152 PRO A C 1
ATOM 1205 O O . PRO A 1 152 ? -0.581 -10.300 -12.829 1.00 95.06 152 PRO A O 1
ATOM 1208 N N . LEU A 1 153 ?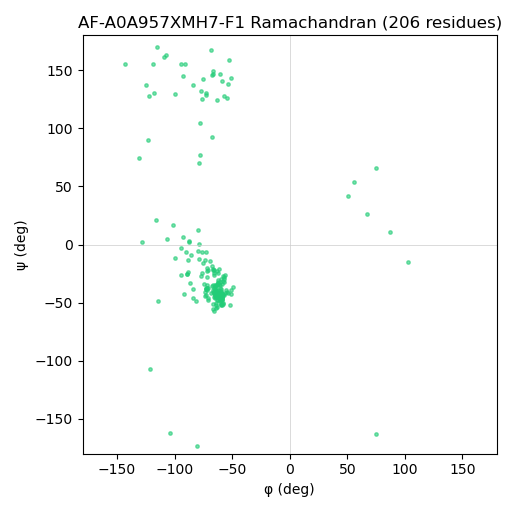 1.584 -9.765 -12.984 1.00 93.50 153 LEU A N 1
ATOM 1209 C CA . LEU A 1 153 ? 1.787 -9.789 -11.527 1.00 93.50 153 LEU A CA 1
ATOM 1210 C C . LEU A 1 153 ? 0.920 -8.756 -10.801 1.00 93.50 153 LEU A C 1
ATOM 1212 O O . LEU A 1 153 ? 0.431 -9.050 -9.711 1.00 93.50 153 LEU A O 1
ATOM 1216 N N . PHE A 1 154 ? 0.639 -7.603 -11.423 1.00 93.94 154 PHE A N 1
ATOM 1217 C CA . PHE A 1 154 ? -0.347 -6.650 -10.903 1.00 93.94 154 PHE A CA 1
ATOM 1218 C C . PHE A 1 154 ? -1.713 -7.315 -10.646 1.00 93.94 154 PHE A C 1
ATOM 1220 O O . PHE A 1 154 ? -2.336 -7.064 -9.614 1.00 93.94 154 PHE A O 1
ATOM 1227 N N . LEU A 1 155 ? -2.169 -8.184 -11.561 1.00 95.31 155 LEU A N 1
ATOM 1228 C CA . LEU A 1 155 ? -3.457 -8.865 -11.471 1.00 95.31 155 LEU A CA 1
ATOM 1229 C C . LEU A 1 155 ? -3.409 -9.940 -10.396 1.00 95.31 155 LEU A C 1
ATOM 1231 O O . LEU A 1 155 ? -4.333 -10.038 -9.597 1.00 95.31 155 LEU A O 1
ATOM 1235 N N . TYR A 1 156 ? -2.330 -10.720 -10.342 1.00 95.50 156 TYR A N 1
ATOM 1236 C CA . TYR A 1 156 ? -2.162 -11.741 -9.310 1.00 95.50 156 TYR A CA 1
ATOM 1237 C C . TYR A 1 156 ? -2.191 -11.114 -7.914 1.00 95.50 156 TYR A C 1
ATOM 1239 O O . TYR A 1 156 ? -2.884 -11.608 -7.024 1.00 95.50 156 TYR A O 1
ATOM 1247 N N . GLU A 1 157 ? -1.518 -9.975 -7.741 1.00 95.25 157 GLU A N 1
ATOM 1248 C CA . GLU A 1 157 ? -1.543 -9.245 -6.480 1.00 95.25 157 GLU A CA 1
ATOM 1249 C C . GLU A 1 157 ? -2.904 -8.584 -6.213 1.00 95.25 157 GLU A C 1
ATOM 1251 O O . GLU A 1 157 ? -3.380 -8.588 -5.078 1.00 95.25 157 GLU A O 1
ATOM 1256 N N . SER A 1 158 ? -3.575 -8.053 -7.240 1.00 96.75 158 SER A N 1
ATOM 1257 C CA . SER A 1 158 ? -4.932 -7.505 -7.115 1.00 96.75 158 SER A CA 1
ATOM 1258 C C . SER A 1 158 ? -5.919 -8.575 -6.636 1.00 96.75 158 SER A C 1
ATOM 1260 O O . SER A 1 158 ? -6.648 -8.358 -5.668 1.00 96.75 158 SER A O 1
ATOM 1262 N N . LEU A 1 159 ? -5.883 -9.767 -7.238 1.00 97.12 159 LEU A N 1
ATOM 1263 C CA . LEU A 1 159 ? -6.716 -10.906 -6.854 1.00 97.12 159 LEU A CA 1
ATOM 1264 C C . LEU A 1 159 ? -6.402 -11.393 -5.436 1.00 97.12 159 LEU A C 1
ATOM 1266 O O . LEU A 1 159 ? -7.329 -11.593 -4.653 1.00 97.12 159 LEU A O 1
ATOM 1270 N N . TRP A 1 160 ? -5.122 -11.522 -5.070 1.00 97.25 160 TRP A N 1
ATOM 1271 C CA . TRP A 1 160 ? -4.723 -11.880 -3.703 1.00 97.25 160 TRP A CA 1
ATOM 1272 C C . TRP A 1 160 ? -5.287 -10.904 -2.664 1.00 97.25 160 TRP A C 1
ATOM 1274 O O . TRP A 1 160 ? -5.778 -11.308 -1.606 1.00 97.25 160 TRP A O 1
ATOM 1284 N N . ASN A 1 161 ? -5.259 -9.611 -2.982 1.00 97.69 161 ASN A N 1
ATOM 1285 C CA . ASN A 1 161 ? -5.788 -8.564 -2.123 1.00 97.69 161 ASN A CA 1
ATOM 1286 C C . ASN A 1 161 ? -7.324 -8.556 -2.067 1.00 97.69 161 ASN A C 1
ATOM 1288 O O . ASN A 1 161 ? -7.882 -8.360 -0.988 1.00 97.69 161 ASN A O 1
ATOM 1292 N N . PHE A 1 162 ? -8.026 -8.835 -3.171 1.00 98.19 162 PHE A N 1
ATOM 1293 C CA . PHE A 1 162 ? -9.484 -9.017 -3.156 1.00 98.19 162 PHE A CA 1
ATOM 1294 C C . PHE A 1 162 ? -9.909 -10.233 -2.328 1.00 98.19 162 PHE A C 1
ATOM 1296 O O . PHE A 1 162 ? -10.857 -10.137 -1.547 1.00 98.19 162 PHE A O 1
ATOM 1303 N N . ILE A 1 163 ? -9.196 -11.357 -2.451 1.00 98.06 163 ILE A N 1
ATOM 1304 C CA . ILE A 1 163 ? -9.431 -12.550 -1.626 1.00 98.06 163 ILE A CA 1
ATOM 1305 C C . ILE A 1 163 ? -9.170 -12.216 -0.154 1.00 98.06 163 ILE A C 1
ATOM 1307 O O . ILE A 1 163 ? -10.003 -12.522 0.696 1.00 98.06 163 ILE A O 1
ATOM 1311 N N . GLY A 1 164 ? -8.067 -11.523 0.144 1.00 97.75 164 GLY A N 1
ATOM 1312 C CA . GLY A 1 164 ? -7.742 -11.055 1.491 1.00 97.75 164 GLY A CA 1
ATOM 1313 C C . GLY A 1 164 ? -8.809 -10.144 2.082 1.00 97.75 164 GLY A C 1
ATOM 1314 O O . GLY A 1 164 ? -9.237 -10.352 3.215 1.00 97.75 164 GLY A O 1
ATOM 1315 N N . PHE A 1 165 ? -9.297 -9.180 1.299 1.00 98.00 165 PHE A N 1
ATOM 1316 C CA . PHE A 1 165 ? -10.415 -8.327 1.688 1.00 98.00 165 PHE A CA 1
ATOM 1317 C C . PHE A 1 165 ? -11.654 -9.163 2.014 1.00 98.00 165 PHE A C 1
ATOM 1319 O O . PHE A 1 165 ? -12.221 -9.011 3.094 1.00 98.00 165 PHE A O 1
ATOM 1326 N N . GLY A 1 166 ? -12.054 -10.067 1.114 1.00 98.00 166 GLY A N 1
ATOM 1327 C CA . GLY A 1 166 ? -13.215 -10.933 1.307 1.00 98.00 166 GLY A CA 1
ATOM 1328 C C . GLY A 1 166 ? -13.095 -11.796 2.563 1.00 98.00 166 GLY A C 1
ATOM 1329 O O . GLY A 1 166 ? -14.036 -11.859 3.353 1.00 98.00 166 GLY A O 1
ATOM 1330 N N . LEU A 1 167 ? -11.924 -12.397 2.789 1.00 97.69 167 LEU A N 1
ATOM 1331 C CA . LEU A 1 167 ? -11.630 -13.225 3.955 1.00 97.69 167 LEU A CA 1
ATOM 1332 C C . LEU A 1 167 ? -11.682 -12.418 5.256 1.00 97.69 167 LEU A C 1
ATOM 1334 O O . LEU A 1 167 ? -12.427 -12.777 6.166 1.00 97.69 167 LEU A O 1
ATOM 1338 N N . ILE A 1 168 ? -10.926 -11.322 5.351 1.00 97.19 168 ILE A N 1
ATOM 1339 C CA . ILE A 1 168 ? -10.860 -10.489 6.561 1.00 97.19 168 ILE A CA 1
ATOM 1340 C C . ILE A 1 168 ? -12.230 -9.867 6.844 1.00 97.19 168 ILE A C 1
ATOM 1342 O O . ILE A 1 168 ? -12.684 -9.859 7.989 1.00 97.19 168 ILE A O 1
ATOM 1346 N N . PHE A 1 169 ? -12.941 -9.413 5.809 1.00 97.19 169 PHE A N 1
ATOM 1347 C CA . PHE A 1 169 ? -14.302 -8.904 5.945 1.00 97.19 169 PHE A CA 1
ATOM 1348 C C . PHE A 1 169 ? -15.267 -9.972 6.450 1.00 97.19 169 PHE A C 1
ATOM 1350 O O . PHE A 1 169 ? -15.996 -9.725 7.415 1.00 97.19 169 PHE A O 1
ATOM 1357 N N . TRP A 1 170 ? -15.242 -11.168 5.865 1.00 97.25 170 TRP A N 1
ATOM 1358 C CA . TRP A 1 170 ? -16.055 -12.288 6.325 1.00 97.25 170 TRP A CA 1
ATOM 1359 C C . TRP A 1 170 ? -15.742 -12.655 7.783 1.00 97.25 170 TRP A C 1
ATOM 1361 O O . TRP A 1 170 ? -16.672 -12.743 8.589 1.00 97.25 170 TRP A O 1
ATOM 1371 N N . ILE A 1 171 ? -14.462 -12.761 8.165 1.00 96.81 171 ILE A N 1
ATOM 1372 C CA . ILE A 1 171 ? -14.035 -13.035 9.548 1.00 96.81 171 ILE A CA 1
ATOM 1373 C C . ILE A 1 171 ? -14.547 -11.948 10.499 1.00 96.81 171 ILE A C 1
ATOM 1375 O O . ILE A 1 171 ? -15.154 -12.267 11.525 1.00 96.81 171 ILE A O 1
ATOM 1379 N N . SER A 1 172 ? -14.385 -10.672 10.125 1.00 95.75 172 SER A N 1
ATOM 1380 C CA . SER A 1 172 ? -14.814 -9.521 10.932 1.00 95.75 172 SER A CA 1
ATOM 1381 C C . SER A 1 172 ? -16.307 -9.538 11.264 1.00 95.75 172 SER A C 1
ATOM 1383 O O . SER A 1 172 ? -16.712 -9.034 12.309 1.00 95.75 172 SER A O 1
ATOM 1385 N N . ARG A 1 173 ? -17.134 -10.122 10.384 1.00 94.75 173 ARG A N 1
ATOM 1386 C CA . ARG A 1 173 ? -18.589 -10.230 10.552 1.00 94.75 173 ARG A CA 1
ATOM 1387 C C . ARG A 1 173 ? -18.987 -11.525 11.247 1.00 94.75 173 ARG A C 1
ATOM 1389 O O . ARG A 1 173 ? -19.853 -11.512 12.115 1.00 94.75 173 ARG A O 1
ATOM 1396 N N . ARG A 1 174 ? -18.372 -12.647 10.871 1.00 95.81 174 ARG A N 1
ATOM 1397 C CA . ARG A 1 174 ? -18.745 -13.980 11.359 1.00 95.81 174 ARG A CA 1
ATOM 1398 C C . ARG A 1 174 ? -18.298 -14.237 12.797 1.00 95.81 174 ARG A C 1
ATOM 1400 O O . ARG A 1 174 ? -19.007 -14.944 13.518 1.00 95.81 174 ARG A O 1
ATOM 1407 N N . PHE A 1 175 ? -17.153 -13.686 13.198 1.00 94.69 175 PHE A N 1
ATOM 1408 C CA . PHE A 1 175 ? -16.514 -13.918 14.499 1.00 94.69 175 PHE A CA 1
ATOM 1409 C C . PHE A 1 175 ? -16.428 -12.646 15.352 1.00 94.69 175 PHE A C 1
ATOM 1411 O O . PHE A 1 175 ? -15.638 -12.571 16.285 1.00 94.69 175 PHE A O 1
ATOM 1418 N N . GLU A 1 176 ? -17.270 -11.651 15.070 1.00 90.31 176 GLU A N 1
ATOM 1419 C CA . GLU A 1 176 ? -17.245 -10.321 15.696 1.00 90.31 176 GLU A CA 1
ATOM 1420 C C . GLU A 1 176 ? -17.178 -10.335 17.236 1.00 90.31 176 GLU A C 1
ATOM 1422 O O . GLU A 1 176 ? -16.501 -9.492 17.829 1.00 90.31 176 GLU A O 1
ATOM 1427 N N . ARG A 1 177 ? -17.857 -11.302 17.873 1.00 90.44 177 ARG A N 1
ATOM 1428 C CA . ARG A 1 177 ? -17.895 -11.487 19.336 1.00 90.44 177 ARG A CA 1
ATOM 1429 C C . ARG A 1 177 ? -16.624 -12.114 19.916 1.00 90.44 177 ARG A C 1
ATOM 1431 O O . ARG A 1 177 ? -16.364 -11.954 21.101 1.00 90.44 177 ARG A O 1
ATOM 1438 N N . ASN A 1 178 ? -15.873 -12.854 19.106 1.00 94.19 178 ASN A N 1
ATOM 1439 C CA . ASN A 1 178 ? -14.663 -13.567 19.515 1.00 94.19 178 ASN A CA 1
ATOM 1440 C C . ASN A 1 178 ? -13.395 -12.747 19.255 1.00 94.19 178 ASN A C 1
ATOM 1442 O O . ASN A 1 178 ? -12.396 -12.955 19.937 1.00 94.19 178 ASN A O 1
ATOM 1446 N N . LEU A 1 179 ? -13.449 -11.833 18.283 1.00 94.44 179 LEU A N 1
ATOM 1447 C CA . LEU A 1 179 ? -12.320 -10.999 17.885 1.00 94.44 179 LEU A CA 1
ATOM 1448 C C . LEU A 1 179 ? -12.016 -9.923 18.930 1.00 94.44 179 LEU A C 1
ATOM 1450 O O . LEU A 1 179 ? -12.891 -9.136 19.318 1.00 94.44 179 LEU A O 1
ATOM 1454 N N . ARG A 1 180 ? -10.748 -9.866 19.325 1.00 96.12 180 ARG A N 1
ATOM 1455 C CA . ARG A 1 180 ? -10.163 -8.824 20.165 1.00 96.12 180 ARG A CA 1
ATOM 1456 C C . ARG A 1 180 ? -9.607 -7.694 19.293 1.00 96.12 180 ARG A C 1
ATOM 1458 O O . ARG A 1 180 ? -9.263 -7.934 18.135 1.00 96.12 180 ARG A O 1
ATOM 1465 N N . PRO A 1 181 ? -9.497 -6.465 19.831 1.00 95.94 181 PRO A N 1
ATOM 1466 C CA . PRO A 1 181 ? -8.806 -5.386 19.134 1.00 95.94 181 PRO A CA 1
ATOM 1467 C C . PRO A 1 181 ? -7.383 -5.810 18.744 1.00 95.94 181 PRO A C 1
ATOM 1469 O O . PRO A 1 181 ? -6.608 -6.230 19.602 1.00 95.94 181 PRO A O 1
ATOM 1472 N N . GLY A 1 182 ? -7.048 -5.679 17.463 1.00 96.38 182 GLY A N 1
ATOM 1473 C CA . GLY A 1 182 ? -5.764 -6.058 16.873 1.00 96.38 182 GLY A CA 1
ATOM 1474 C C . GLY A 1 182 ? -5.789 -7.376 16.093 1.00 96.38 182 GLY A C 1
ATOM 1475 O O . GLY A 1 182 ? -4.874 -7.620 15.306 1.00 96.38 182 GLY A O 1
ATOM 1476 N N . ASP A 1 183 ? -6.814 -8.219 16.250 1.00 97.31 183 ASP A N 1
ATOM 1477 C CA . ASP A 1 183 ? -6.869 -9.516 15.563 1.00 97.31 183 ASP A CA 1
ATOM 1478 C C . ASP A 1 183 ? -6.993 -9.356 14.037 1.00 97.31 183 ASP A C 1
ATOM 1480 O O . ASP A 1 183 ? -6.386 -10.114 13.279 1.00 97.31 183 ASP A O 1
ATOM 1484 N N . LEU A 1 184 ? -7.750 -8.357 13.560 1.00 97.38 184 LEU A N 1
ATOM 1485 C CA . LEU A 1 184 ? -7.898 -8.110 12.119 1.00 97.38 184 LEU A CA 1
ATOM 1486 C C . LEU A 1 184 ? -6.619 -7.520 11.522 1.00 97.38 184 LEU A C 1
ATOM 1488 O O . LEU A 1 184 ? -6.239 -7.884 10.408 1.00 97.38 184 LEU A O 1
ATOM 1492 N N . LEU A 1 185 ? -5.935 -6.651 12.269 1.00 97.81 185 LEU A N 1
ATOM 1493 C CA . LEU A 1 185 ? -4.606 -6.170 11.910 1.00 97.81 185 LEU A CA 1
ATOM 1494 C C . LEU A 1 185 ? -3.617 -7.332 11.776 1.00 97.81 185 LEU A C 1
ATOM 1496 O O . LEU A 1 185 ? -2.900 -7.400 10.780 1.00 97.81 185 LEU A O 1
ATOM 1500 N N . LEU A 1 186 ? -3.589 -8.255 12.739 1.00 97.56 186 LEU A N 1
ATOM 1501 C CA . LEU A 1 186 ? -2.709 -9.423 12.688 1.00 97.56 186 LEU A CA 1
ATOM 1502 C C . LEU A 1 186 ? -3.020 -10.311 11.483 1.00 97.56 186 LEU A C 1
ATOM 1504 O O . LEU A 1 186 ? -2.105 -10.694 10.758 1.00 97.56 186 LEU A O 1
ATOM 1508 N N . LEU A 1 187 ? -4.301 -10.584 11.217 1.00 97.19 187 LEU A N 1
ATOM 1509 C CA . LEU A 1 187 ? -4.716 -11.330 10.026 1.00 97.19 187 LEU A CA 1
ATOM 1510 C C . LEU A 1 187 ? -4.224 -10.662 8.740 1.00 97.19 187 LEU A C 1
ATOM 1512 O O . LEU A 1 187 ? -3.699 -11.344 7.863 1.00 97.19 187 LEU A O 1
ATOM 1516 N N . TYR A 1 188 ? -4.338 -9.338 8.641 1.00 97.69 188 TYR A N 1
ATOM 1517 C CA . TYR A 1 188 ? -3.822 -8.584 7.503 1.00 97.69 188 TYR A CA 1
ATOM 1518 C C . TYR A 1 188 ? -2.293 -8.688 7.366 1.00 97.69 188 TYR A C 1
ATOM 1520 O O . TYR A 1 188 ? -1.791 -8.979 6.279 1.00 97.69 188 TYR A O 1
ATOM 1528 N N . VAL A 1 189 ? -1.555 -8.497 8.465 1.00 96.38 189 VAL A N 1
ATOM 1529 C CA . VAL A 1 189 ? -0.081 -8.555 8.494 1.00 96.38 189 VAL A CA 1
ATOM 1530 C C . VAL A 1 189 ? 0.447 -9.966 8.222 1.00 96.38 189 VAL A C 1
ATOM 1532 O O . VAL A 1 189 ? 1.574 -10.109 7.766 1.00 96.38 189 VAL A O 1
ATOM 1535 N N . ILE A 1 190 ? -0.349 -11.012 8.430 1.00 97.00 190 ILE A N 1
ATOM 1536 C CA . ILE A 1 190 ? -0.010 -12.366 7.975 1.00 97.00 190 ILE A CA 1
ATOM 1537 C C . ILE A 1 190 ? -0.357 -12.523 6.488 1.00 97.00 190 ILE A C 1
ATOM 1539 O O . ILE A 1 190 ? 0.470 -12.974 5.694 1.00 97.00 190 ILE A O 1
ATOM 1543 N N . TRP A 1 191 ? -1.565 -12.123 6.087 1.00 96.75 191 TRP A N 1
ATOM 1544 C CA . TRP A 1 191 ? -2.096 -12.368 4.747 1.00 96.75 191 TRP A CA 1
ATOM 1545 C C . TRP A 1 191 ? -1.306 -11.664 3.640 1.00 96.75 191 TRP A C 1
ATOM 1547 O O . TRP A 1 191 ? -0.901 -12.295 2.660 1.00 96.75 191 TRP A O 1
ATOM 1557 N N . TYR A 1 192 ? -1.093 -10.352 3.767 1.00 94.50 192 TYR A N 1
ATOM 1558 C CA . TYR A 1 192 ? -0.494 -9.559 2.693 1.00 94.50 192 TYR A CA 1
ATOM 1559 C C . TYR A 1 192 ? 0.971 -9.952 2.422 1.00 94.50 192 TYR A C 1
ATOM 1561 O O . TYR A 1 192 ? 1.280 -10.283 1.274 1.00 94.50 192 TYR A O 1
ATOM 1569 N N . PRO A 1 193 ? 1.865 -10.026 3.432 1.00 94.06 193 PRO A N 1
ATOM 1570 C CA . PRO A 1 193 ? 3.235 -10.487 3.224 1.00 94.06 193 PRO A CA 1
ATOM 1571 C C . PRO A 1 193 ? 3.325 -11.918 2.703 1.00 94.06 193 PRO A C 1
ATOM 1573 O O . PRO A 1 193 ? 4.222 -12.193 1.917 1.00 94.06 193 PRO A O 1
ATOM 1576 N N . THR A 1 194 ? 2.394 -12.811 3.064 1.00 95.19 194 THR A N 1
ATOM 1577 C CA . THR A 1 194 ? 2.366 -14.175 2.506 1.00 95.19 194 THR A CA 1
ATOM 1578 C C . THR A 1 194 ? 2.201 -14.149 0.988 1.00 95.19 194 THR A C 1
ATOM 1580 O O . THR A 1 194 ? 3.012 -14.731 0.272 1.00 95.19 194 THR A O 1
ATOM 1583 N N . GLY A 1 195 ? 1.205 -13.423 0.473 1.00 91.88 195 GLY A N 1
ATOM 1584 C CA . GLY A 1 195 ? 1.031 -13.298 -0.977 1.00 91.88 195 GLY A CA 1
ATOM 1585 C C . GLY A 1 195 ? 2.196 -12.578 -1.641 1.00 91.88 195 GLY A C 1
ATOM 1586 O O . GLY A 1 195 ? 2.657 -12.994 -2.702 1.00 91.88 195 GLY A O 1
ATOM 1587 N N . ARG A 1 196 ? 2.724 -11.533 -0.994 1.00 89.12 196 ARG A N 1
ATOM 1588 C CA . ARG A 1 196 ? 3.876 -10.797 -1.515 1.00 89.12 196 ARG A CA 1
ATOM 1589 C C . ARG A 1 196 ? 5.114 -11.684 -1.631 1.00 89.12 196 ARG A C 1
ATOM 1591 O O . ARG A 1 196 ? 5.773 -11.658 -2.662 1.00 89.12 196 ARG A O 1
ATOM 1598 N N . PHE A 1 197 ? 5.381 -12.501 -0.617 1.00 90.25 197 PHE A N 1
ATOM 1599 C CA . PHE A 1 197 ? 6.457 -13.484 -0.621 1.00 90.25 197 PHE A CA 1
ATOM 1600 C C . PHE A 1 197 ? 6.297 -14.488 -1.767 1.00 90.25 197 PHE A C 1
ATOM 1602 O O . PHE A 1 197 ? 7.252 -14.733 -2.494 1.00 90.25 197 PHE A O 1
ATOM 1609 N N . MET A 1 198 ? 5.085 -15.010 -1.992 1.00 89.50 198 MET A N 1
ATOM 1610 C CA . MET A 1 198 ? 4.816 -15.932 -3.103 1.00 89.50 198 MET A CA 1
ATOM 1611 C C . MET A 1 198 ? 5.041 -15.284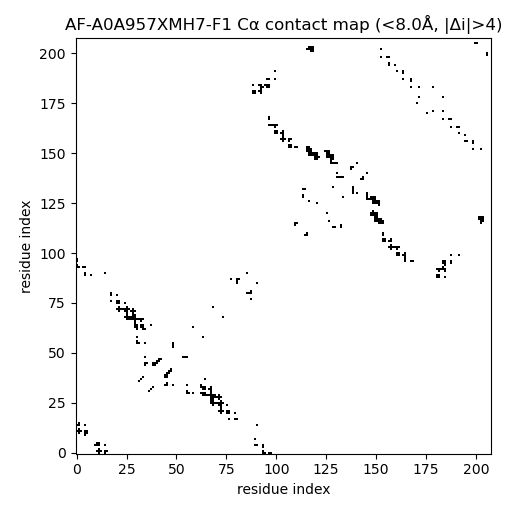 -4.477 1.00 89.50 198 MET A C 1
ATOM 1613 O O . MET A 1 198 ? 5.595 -15.920 -5.371 1.00 89.50 198 MET A O 1
ATOM 1617 N N . LEU A 1 199 ? 4.639 -14.023 -4.651 1.00 86.88 199 LEU A N 1
ATOM 1618 C CA . LEU A 1 199 ? 4.812 -13.296 -5.912 1.00 86.88 199 LEU A CA 1
ATOM 1619 C C . LEU A 1 199 ? 6.265 -12.908 -6.190 1.00 86.88 199 LEU A C 1
ATOM 1621 O O . LEU A 1 199 ? 6.645 -12.821 -7.355 1.00 86.88 199 LEU A O 1
ATOM 1625 N N . GLU A 1 200 ? 7.079 -12.712 -5.154 1.00 84.50 200 GLU A N 1
ATOM 1626 C CA . GLU A 1 200 ? 8.493 -12.353 -5.297 1.00 84.50 200 GLU A CA 1
ATOM 1627 C C . GLU A 1 200 ? 9.298 -13.447 -6.026 1.00 84.50 200 GLU A C 1
ATOM 1629 O O . GLU A 1 200 ? 10.203 -13.137 -6.795 1.00 84.50 200 GLU A O 1
ATOM 1634 N N . PHE A 1 201 ? 8.912 -14.724 -5.898 1.00 81.69 201 PHE A N 1
ATOM 1635 C CA . PHE A 1 201 ? 9.520 -15.825 -6.667 1.00 81.69 201 PHE A CA 1
ATOM 1636 C C . PHE A 1 201 ? 9.243 -15.758 -8.173 1.00 81.69 201 PHE A C 1
ATOM 1638 O O . PHE A 1 201 ? 9.964 -16.366 -8.957 1.00 81.69 201 PHE A O 1
ATOM 1645 N N . ILE A 1 202 ? 8.194 -15.044 -8.579 1.00 75.81 202 ILE A N 1
ATOM 1646 C CA . ILE A 1 202 ? 7.793 -14.882 -9.981 1.00 75.81 202 ILE A CA 1
ATOM 1647 C C . ILE A 1 202 ? 8.289 -13.533 -10.523 1.00 75.81 202 ILE A C 1
ATOM 1649 O O . ILE A 1 202 ? 8.218 -13.274 -11.720 1.00 75.81 202 ILE A O 1
ATOM 1653 N N . ARG A 1 203 ? 8.769 -12.637 -9.660 1.00 71.00 203 ARG A N 1
ATOM 1654 C CA . ARG A 1 203 ? 9.104 -11.267 -10.031 1.00 71.00 203 ARG A CA 1
ATOM 1655 C C . ARG A 1 203 ? 10.512 -11.190 -10.616 1.00 71.00 203 ARG A C 1
ATOM 1657 O O . ARG A 1 203 ? 11.445 -11.826 -10.135 1.00 71.00 203 ARG A O 1
ATOM 1664 N N . THR A 1 204 ? 10.650 -10.428 -11.693 1.00 61.25 204 THR A N 1
ATOM 1665 C CA . THR A 1 204 ? 11.841 -10.455 -12.549 1.00 61.25 204 THR A CA 1
ATOM 1666 C C . THR A 1 204 ? 12.934 -9.497 -12.087 1.00 61.25 204 THR A C 1
ATOM 1668 O O . THR A 1 204 ? 14.094 -9.745 -12.370 1.00 61.25 204 THR A O 1
ATOM 1671 N N . ASP A 1 205 ? 12.592 -8.447 -11.337 1.00 59.59 205 ASP A N 1
ATOM 1672 C CA . ASP A 1 205 ? 13.523 -7.469 -10.745 1.00 59.59 205 ASP A CA 1
ATOM 1673 C C . ASP A 1 205 ? 14.059 -7.887 -9.362 1.00 59.59 205 ASP A C 1
ATOM 1675 O O . ASP A 1 205 ? 14.771 -7.130 -8.711 1.00 59.59 205 ASP A O 1
ATOM 1679 N N . SER A 1 206 ? 13.702 -9.078 -8.879 1.00 51.66 206 SER A N 1
ATOM 1680 C CA . SER A 1 206 ? 14.118 -9.575 -7.558 1.00 51.66 206 SER A CA 1
ATOM 1681 C C . SER A 1 206 ? 15.448 -10.332 -7.577 1.00 51.66 206 SER A C 1
ATOM 1683 O O . SER A 1 206 ? 16.021 -10.585 -6.519 1.00 51.66 206 SER A O 1
ATOM 1685 N N . TRP A 1 207 ? 15.933 -10.702 -8.766 1.00 42.88 207 TRP A N 1
ATOM 1686 C CA . TRP A 1 207 ? 17.070 -11.612 -8.950 1.00 42.88 207 TRP A CA 1
ATOM 1687 C C . TRP A 1 207 ? 18.167 -11.063 -9.876 1.00 42.88 207 TRP A C 1
ATOM 1689 O O . TRP A 1 207 ? 19.145 -11.771 -10.120 1.00 42.88 207 TRP A O 1
ATOM 1699 N N . PHE A 1 208 ? 18.014 -9.829 -10.373 1.00 35.41 208 PHE A N 1
ATOM 1700 C CA . PHE A 1 208 ? 18.952 -9.163 -11.282 1.00 35.41 208 PHE A CA 1
ATOM 1701 C C . PHE A 1 208 ? 19.250 -7.735 -10.832 1.00 35.41 208 PHE A C 1
ATOM 1703 O O . PHE A 1 208 ? 18.281 -6.997 -10.548 1.00 35.41 208 PHE A O 1
#